Protein AF-A0A7C5DH24-F1 (afdb_monomer)

Mean predicted aligned error: 8.17 Å

Secondary structure (DSSP, 8-state):
--------HHHHHHHHHHHHHHHHHHT-S---EEEEEES---TTSHHHHHHHHTTPEEESS--S--SEEEEE---SB----HHHHTS-TTS-EESTT--B--HHHHHHHHHHHHSS-SB--TTT--EEEEEEESSTT----EEEEES-SS--TTEEEEE----EETTTEEEEEE---BTTB----EEEEEETT-

Foldseek 3Di:
DDDDPDPDPVNVVVVVVVVVQCCQLVVQPDAFEEEEPDDDDDPVDPVVVVNSSNNHHYDPADDPGHQEYEHDDQWQADDDDVRVVPDDPVHYYHCPVVGGNFPVVVQVVVCVVVVDGQFDQQLPDAAKWWKDFRIGPPPPIDIDGGDDPDDDPRITTGHDDDQDDPLFKGWDWDFDDDDPDRPDIDIDIDTPVD

Solvent-accessible surface area (backbone atoms only — not comparable to full-atom values): 11712 Å² total; per-residue (Å²): 143,79,89,79,81,73,74,51,76,64,55,61,50,51,52,51,53,48,52,53,47,50,49,44,36,76,66,45,89,75,53,42,35,35,33,33,34,90,42,73,79,48,86,85,37,67,67,38,49,53,34,55,64,52,38,33,45,79,36,82,62,92,62,98,75,58,60,34,38,38,50,40,71,81,62,30,61,61,72,94,56,75,72,64,72,72,48,63,84,87,41,53,68,41,59,73,84,63,49,64,70,28,56,68,61,53,35,53,55,42,22,73,74,71,75,50,63,57,61,54,59,48,62,72,40,81,47,67,32,35,37,30,56,41,56,55,94,67,88,62,66,41,82,45,74,31,55,36,99,70,83,59,87,65,43,44,37,25,66,69,79,87,43,63,50,93,86,50,34,34,57,44,84,43,71,57,74,56,93,96,40,69,89,55,72,49,79,46,77,42,64,66,94,113

Structure (mmCIF, N/CA/C/O backbone):
data_AF-A0A7C5DH24-F1
#
_entry.id   AF-A0A7C5DH24-F1
#
loop_
_atom_site.group_PDB
_atom_site.id
_atom_site.type_symbol
_atom_site.label_atom_id
_atom_site.label_alt_id
_atom_site.label_comp_id
_atom_site.label_asym_id
_atom_site.label_entity_id
_atom_site.label_seq_id
_atom_site.pdbx_PDB_ins_code
_atom_site.Cartn_x
_atom_site.Cartn_y
_atom_site.Cartn_z
_atom_site.occupancy
_atom_site.B_iso_or_equiv
_atom_site.auth_seq_id
_atom_site.auth_comp_id
_atom_site.auth_asym_id
_atom_site.auth_atom_id
_atom_site.pdbx_PDB_model_num
ATOM 1 N N . MET A 1 1 ? 8.836 -57.873 -9.007 1.00 39.41 1 MET A N 1
ATOM 2 C CA . MET A 1 1 ? 9.749 -56.763 -9.344 1.00 39.41 1 MET A CA 1
ATOM 3 C C . MET A 1 1 ? 9.256 -56.151 -10.648 1.00 39.41 1 MET A C 1
ATOM 5 O O . MET A 1 1 ? 9.440 -56.751 -11.692 1.00 39.41 1 MET A O 1
ATOM 9 N N . ASN A 1 2 ? 8.504 -55.054 -10.570 1.00 29.33 2 ASN A N 1
ATOM 10 C CA . ASN A 1 2 ? 8.152 -54.206 -11.711 1.00 29.33 2 ASN A CA 1
ATOM 11 C C . ASN A 1 2 ? 7.770 -52.834 -11.137 1.00 29.33 2 ASN A C 1
ATOM 13 O O . ASN A 1 2 ? 6.708 -52.673 -10.541 1.00 29.33 2 ASN A O 1
ATOM 17 N N . LEU A 1 3 ? 8.703 -51.885 -11.219 1.00 39.59 3 LEU A N 1
ATOM 18 C CA . LEU A 1 3 ? 8.545 -50.498 -10.779 1.00 39.59 3 LEU A CA 1
ATOM 19 C C . LEU A 1 3 ? 7.875 -49.704 -11.905 1.00 39.59 3 LEU A C 1
ATOM 21 O O . LEU A 1 3 ? 8.545 -49.097 -12.736 1.00 39.59 3 LEU A O 1
ATOM 25 N N . GLY A 1 4 ? 6.544 -49.725 -11.941 1.00 36.34 4 GLY A N 1
ATOM 26 C CA . GLY A 1 4 ? 5.763 -48.812 -12.770 1.00 36.34 4 GLY A CA 1
ATOM 27 C C . GLY A 1 4 ? 5.662 -47.453 -12.086 1.00 36.34 4 GLY A C 1
ATOM 28 O O . GLY A 1 4 ? 4.757 -47.230 -11.287 1.00 36.34 4 GLY A O 1
ATOM 29 N N . TRP A 1 5 ? 6.594 -46.544 -12.377 1.00 39.47 5 TRP A N 1
ATOM 30 C CA . TRP A 1 5 ? 6.472 -45.138 -11.992 1.00 39.47 5 TRP A CA 1
ATOM 31 C C . TRP A 1 5 ? 5.345 -44.498 -12.804 1.00 39.47 5 TRP A C 1
ATOM 33 O O . TRP A 1 5 ? 5.539 -44.045 -13.931 1.00 39.47 5 TRP A O 1
ATOM 43 N N . GLY A 1 6 ? 4.146 -44.479 -12.226 1.00 41.72 6 GLY A N 1
ATOM 44 C CA . GLY A 1 6 ? 3.048 -43.663 -12.714 1.00 41.72 6 GLY A CA 1
ATOM 45 C C . GLY A 1 6 ? 3.421 -42.190 -12.583 1.00 41.72 6 GLY A C 1
ATOM 46 O O . GLY A 1 6 ? 3.360 -41.621 -11.494 1.00 41.72 6 GLY A O 1
ATOM 47 N N . LEU A 1 7 ? 3.788 -41.557 -13.699 1.00 44.19 7 LEU A N 1
ATOM 48 C CA . LEU A 1 7 ? 3.629 -40.115 -13.836 1.00 44.19 7 LEU A CA 1
ATOM 49 C C . LEU A 1 7 ? 2.137 -39.845 -13.658 1.00 44.19 7 LEU A C 1
ATOM 51 O O . LEU A 1 7 ? 1.329 -40.126 -14.542 1.00 44.19 7 LEU A O 1
ATOM 55 N N . THR A 1 8 ? 1.766 -39.366 -12.474 1.00 48.94 8 THR A N 1
ATOM 56 C CA . THR A 1 8 ? 0.412 -38.876 -12.236 1.00 48.94 8 THR A CA 1
ATOM 57 C C . THR A 1 8 ? 0.122 -37.808 -13.290 1.00 48.94 8 THR A C 1
ATOM 59 O O . THR A 1 8 ? 1.017 -37.072 -13.708 1.00 48.94 8 THR A O 1
ATOM 62 N N . THR A 1 9 ? -1.120 -37.726 -13.755 1.00 55.34 9 THR A N 1
ATOM 63 C CA . THR A 1 9 ? -1.616 -36.743 -14.740 1.00 55.34 9 THR A CA 1
ATOM 64 C C . THR A 1 9 ? -1.104 -35.308 -14.510 1.00 55.34 9 THR A C 1
ATOM 66 O O . THR A 1 9 ? -0.916 -34.548 -15.458 1.00 55.34 9 THR A O 1
ATOM 69 N N . ASN A 1 10 ? -0.755 -34.982 -13.264 1.00 67.44 10 ASN A N 1
ATOM 70 C CA . ASN A 1 10 ? -0.122 -33.748 -12.813 1.00 67.44 10 ASN A CA 1
ATOM 71 C C . ASN A 1 10 ? 1.266 -33.456 -13.432 1.00 67.44 10 ASN A C 1
ATOM 73 O O . ASN A 1 10 ? 1.571 -32.312 -13.763 1.00 67.44 10 ASN A O 1
ATOM 77 N N . SER A 1 11 ? 2.126 -34.461 -13.625 1.00 71.31 11 SER A N 1
ATOM 78 C CA . SER A 1 11 ? 3.508 -34.264 -14.096 1.00 71.31 11 SER A CA 1
ATOM 79 C C . SER A 1 11 ? 3.569 -33.823 -15.561 1.00 71.31 11 SER A C 1
ATOM 81 O O . SER A 1 11 ? 4.305 -32.901 -15.914 1.00 71.31 11 SER A O 1
ATOM 83 N N . LEU A 1 12 ? 2.756 -34.448 -16.417 1.00 76.56 12 LEU A N 1
ATOM 84 C CA . LEU A 1 12 ? 2.648 -34.101 -17.836 1.00 76.56 12 LEU A CA 1
ATOM 85 C C . LEU A 1 12 ? 2.027 -32.714 -18.029 1.00 76.56 12 LEU A C 1
ATOM 87 O O . LEU A 1 12 ? 2.447 -31.960 -18.909 1.00 76.56 12 LEU A O 1
ATOM 91 N N . GLU A 1 13 ? 1.070 -32.343 -17.179 1.00 79.75 13 GLU A N 1
ATOM 92 C CA . GLU A 1 13 ? 0.460 -31.018 -17.212 1.00 79.75 13 GLU A CA 1
ATOM 93 C C . GLU A 1 13 ? 1.445 -29.918 -16.787 1.00 79.75 13 GLU A C 1
ATOM 95 O O . GLU A 1 13 ? 1.509 -28.866 -17.429 1.00 79.75 13 GLU A O 1
ATOM 100 N N . ILE A 1 14 ? 2.272 -30.175 -15.768 1.00 79.50 14 ILE A N 1
ATOM 101 C CA . ILE A 1 14 ? 3.364 -29.280 -15.360 1.00 79.50 14 ILE A CA 1
ATOM 102 C C . ILE A 1 14 ? 4.369 -29.108 -16.503 1.00 79.50 14 ILE A C 1
ATOM 104 O O . ILE A 1 14 ? 4.688 -27.975 -16.862 1.00 79.50 14 ILE A O 1
ATOM 108 N N . ILE A 1 15 ? 4.823 -30.202 -17.125 1.00 83.69 15 ILE A N 1
ATOM 109 C CA . ILE A 1 15 ? 5.762 -30.150 -18.258 1.00 83.69 15 ILE A CA 1
ATOM 110 C C . ILE A 1 15 ? 5.161 -29.353 -19.420 1.00 83.69 15 ILE A C 1
ATOM 112 O O . ILE A 1 15 ? 5.819 -28.479 -19.982 1.00 83.69 15 ILE A O 1
ATOM 116 N N . ARG A 1 16 ? 3.887 -29.581 -19.754 1.00 82.19 16 ARG A N 1
ATOM 117 C CA . ARG A 1 16 ? 3.192 -28.836 -20.811 1.00 82.19 16 ARG A CA 1
ATOM 118 C C . ARG A 1 16 ? 3.089 -27.342 -20.486 1.00 82.19 16 ARG A C 1
ATOM 120 O O . ARG A 1 16 ? 3.357 -26.521 -21.363 1.00 82.19 16 ARG A O 1
ATOM 127 N N . LYS A 1 17 ? 2.754 -26.974 -19.243 1.00 80.56 17 LYS A N 1
ATOM 128 C CA . LYS A 1 17 ? 2.732 -25.572 -18.780 1.00 80.56 17 LYS A CA 1
ATOM 129 C C . LYS A 1 17 ? 4.121 -24.933 -18.864 1.00 80.56 17 LYS A C 1
ATOM 131 O O . LYS A 1 17 ? 4.232 -23.806 -19.343 1.00 80.56 17 LYS A O 1
ATOM 136 N N . LEU A 1 18 ? 5.172 -25.662 -18.486 1.00 81.00 18 LEU A N 1
ATOM 137 C CA . LEU A 1 18 ? 6.561 -25.213 -18.605 1.00 81.00 18 LEU A CA 1
ATOM 138 C C . LEU A 1 18 ? 6.972 -25.006 -20.067 1.00 81.00 18 LEU A C 1
ATOM 140 O O . LEU A 1 18 ? 7.556 -23.976 -20.380 1.00 81.00 18 LEU A O 1
ATOM 144 N N . ILE A 1 19 ? 6.616 -25.913 -20.980 1.00 84.19 19 ILE A N 1
ATOM 145 C CA . ILE A 1 19 ? 6.907 -25.766 -22.416 1.00 84.19 19 ILE A CA 1
ATOM 146 C C . ILE A 1 19 ? 6.194 -24.541 -23.001 1.00 84.19 19 ILE A C 1
ATOM 148 O O . ILE A 1 19 ? 6.800 -23.789 -23.763 1.00 84.19 19 ILE A O 1
ATOM 152 N N . VAL A 1 20 ? 4.923 -24.312 -22.654 1.00 78.19 20 VAL A N 1
ATOM 153 C CA . VAL A 1 20 ? 4.173 -23.126 -23.110 1.00 78.19 20 VAL A CA 1
ATOM 154 C C . VAL A 1 20 ? 4.802 -21.844 -22.567 1.00 78.19 20 VAL A C 1
ATOM 156 O O . VAL A 1 20 ? 4.978 -20.887 -23.321 1.00 78.19 20 VAL A O 1
ATOM 159 N N . LEU A 1 21 ? 5.187 -21.833 -21.289 1.00 75.94 21 LEU A N 1
ATOM 160 C CA . LEU A 1 21 ? 5.870 -20.705 -20.662 1.00 75.94 21 LEU A CA 1
ATOM 161 C C . LEU A 1 21 ? 7.225 -20.429 -21.326 1.00 75.94 21 LEU A C 1
ATOM 163 O O . LEU A 1 21 ? 7.497 -19.293 -21.699 1.00 75.94 21 LEU A O 1
ATOM 167 N N . LEU A 1 22 ? 8.040 -21.464 -21.546 1.00 78.81 22 LEU A N 1
ATOM 168 C CA . LEU A 1 22 ? 9.333 -21.356 -22.221 1.00 78.81 22 LEU A CA 1
ATOM 169 C C . LEU A 1 22 ? 9.174 -20.855 -23.654 1.00 78.81 22 LEU A C 1
ATOM 171 O O . LEU A 1 22 ? 9.880 -19.935 -24.046 1.00 78.81 22 LEU A O 1
ATOM 175 N N . LYS A 1 23 ? 8.213 -21.382 -24.423 1.00 76.31 23 LYS A N 1
ATOM 176 C CA . LYS A 1 23 ? 7.903 -20.865 -25.764 1.00 76.31 23 LYS A CA 1
ATOM 177 C C . LYS A 1 23 ? 7.490 -19.400 -25.712 1.00 76.31 23 LYS A C 1
ATOM 179 O O . LYS A 1 23 ? 7.952 -18.627 -26.537 1.00 76.31 23 LYS A O 1
ATOM 184 N N . ARG A 1 24 ? 6.660 -18.997 -24.747 1.00 72.88 24 ARG A N 1
ATOM 185 C CA . ARG A 1 24 ? 6.241 -17.599 -24.596 1.00 72.88 24 ARG A CA 1
ATOM 186 C C . ARG A 1 24 ? 7.419 -16.687 -24.264 1.00 72.88 24 ARG A C 1
ATOM 188 O O . ARG A 1 24 ? 7.507 -15.619 -24.848 1.00 72.88 24 ARG A O 1
ATOM 195 N N . ILE A 1 25 ? 8.329 -17.117 -23.390 1.00 72.94 25 ILE A N 1
ATOM 196 C CA . ILE A 1 25 ? 9.538 -16.362 -23.035 1.00 72.94 25 ILE A CA 1
ATOM 197 C C . ILE A 1 25 ? 10.499 -16.283 -24.232 1.00 72.94 25 ILE A C 1
ATOM 199 O O . ILE A 1 25 ? 10.937 -15.194 -24.588 1.00 72.94 25 ILE A O 1
ATOM 203 N N . LEU A 1 26 ? 10.790 -17.414 -24.882 1.00 72.00 26 LEU A N 1
ATOM 204 C CA . LEU A 1 26 ? 11.767 -17.516 -25.974 1.00 72.00 26 LEU A CA 1
ATOM 205 C C . LEU A 1 26 ? 11.276 -16.902 -27.292 1.00 72.00 26 LEU A C 1
ATOM 207 O O . LEU A 1 26 ? 12.083 -16.409 -28.072 1.00 72.00 26 LEU A O 1
ATOM 211 N N . LEU A 1 27 ? 9.966 -16.932 -27.557 1.00 70.44 27 LEU A N 1
ATOM 212 C CA . LEU A 1 27 ? 9.356 -16.388 -28.777 1.00 70.44 27 LEU A CA 1
ATOM 213 C C . LEU A 1 27 ? 8.771 -14.982 -28.574 1.00 70.44 27 LEU A C 1
ATOM 215 O O . LEU A 1 27 ? 8.197 -14.428 -29.515 1.00 70.44 27 LEU A O 1
ATOM 219 N N . SER A 1 28 ? 8.881 -14.396 -27.374 1.00 65.75 28 SER A N 1
ATOM 220 C CA . SER A 1 28 ? 8.407 -13.032 -27.121 1.00 65.75 28 SER A CA 1
ATOM 221 C C . SER A 1 28 ? 9.212 -12.036 -27.954 1.00 65.75 28 SER A C 1
ATOM 223 O O . SER A 1 28 ? 10.356 -11.714 -27.643 1.00 65.75 28 SER A O 1
ATOM 225 N N . LYS A 1 29 ? 8.595 -11.515 -29.019 1.00 66.56 29 LYS A N 1
ATOM 226 C CA . LYS A 1 29 ? 9.177 -10.456 -29.862 1.00 66.56 29 LYS A CA 1
ATOM 227 C C . LYS A 1 29 ? 9.029 -9.051 -29.261 1.00 66.56 29 LYS A C 1
ATOM 229 O O . LYS A 1 29 ? 9.621 -8.113 -29.774 1.00 66.56 29 LYS A O 1
ATOM 234 N N . ASN A 1 30 ? 8.262 -8.918 -28.175 1.00 71.19 30 ASN A N 1
ATOM 235 C CA . ASN A 1 30 ? 7.952 -7.658 -27.491 1.00 71.19 30 ASN A CA 1
ATOM 236 C C . ASN A 1 30 ? 8.429 -7.687 -26.030 1.00 71.19 30 ASN A C 1
ATOM 238 O O . ASN A 1 30 ? 7.684 -7.336 -25.109 1.00 71.19 30 ASN A O 1
ATOM 242 N N . PHE A 1 31 ? 9.665 -8.129 -25.787 1.00 82.62 31 PHE A N 1
ATOM 243 C CA . PHE A 1 31 ? 10.252 -7.968 -24.461 1.00 82.62 31 PHE A CA 1
ATOM 244 C C . PHE A 1 31 ? 10.541 -6.485 -24.195 1.00 82.62 31 PHE A C 1
ATOM 246 O O . PHE A 1 31 ? 10.831 -5.708 -25.103 1.00 82.62 31 PHE A O 1
ATOM 253 N N . LYS A 1 32 ? 10.418 -6.091 -22.931 1.00 91.19 32 LYS A N 1
ATOM 254 C CA . LYS A 1 32 ? 10.575 -4.714 -22.465 1.00 91.19 32 LYS A CA 1
ATOM 255 C C . LYS A 1 32 ? 11.652 -4.682 -21.399 1.00 91.19 32 LYS A C 1
ATOM 257 O O . LYS A 1 32 ? 11.746 -5.625 -20.611 1.00 91.19 32 LYS A O 1
ATOM 262 N N . THR A 1 33 ? 12.455 -3.624 -21.376 1.00 94.12 33 THR A N 1
ATOM 263 C CA . THR A 1 33 ? 13.405 -3.362 -20.292 1.00 94.12 33 THR A CA 1
ATOM 264 C C . THR A 1 33 ? 12.754 -2.426 -19.284 1.00 94.12 33 THR A C 1
ATOM 266 O O . THR A 1 33 ? 12.493 -1.263 -19.588 1.00 94.12 33 THR A O 1
ATOM 269 N N . ILE A 1 34 ? 12.474 -2.951 -18.093 1.00 95.62 34 ILE A N 1
ATOM 270 C CA . ILE A 1 34 ? 11.744 -2.271 -17.024 1.00 95.62 34 ILE A CA 1
ATOM 271 C C . ILE A 1 34 ? 12.714 -1.960 -15.890 1.00 95.62 34 ILE A C 1
ATOM 273 O O . ILE A 1 34 ? 13.298 -2.867 -15.291 1.00 95.62 34 ILE A O 1
ATOM 277 N N . PHE A 1 35 ? 12.889 -0.677 -15.599 1.00 95.38 35 PHE A N 1
ATOM 278 C CA . PHE A 1 35 ? 13.719 -0.204 -14.500 1.00 95.38 35 PHE A CA 1
ATOM 279 C C . PHE A 1 35 ? 12.887 -0.068 -13.226 1.00 95.38 35 PHE A C 1
ATOM 281 O O . PHE A 1 35 ? 11.857 0.600 -13.234 1.00 95.38 35 PHE A O 1
ATOM 288 N N . PHE A 1 36 ? 13.339 -0.705 -12.146 1.00 95.06 36 PHE A N 1
ATOM 289 C CA . PHE A 1 36 ? 12.744 -0.591 -10.813 1.00 95.06 36 PHE A CA 1
ATOM 290 C C . PHE A 1 36 ? 13.681 0.185 -9.890 1.00 95.06 36 PHE A C 1
ATOM 292 O O . PHE A 1 36 ? 14.889 -0.076 -9.874 1.00 95.06 36 PHE A O 1
ATOM 299 N N . TYR A 1 37 ? 13.117 1.130 -9.141 1.00 92.56 37 TYR A N 1
ATOM 300 C CA . TYR A 1 37 ? 13.842 1.984 -8.201 1.00 92.56 37 TYR A CA 1
ATOM 301 C C . TYR A 1 37 ? 12.898 2.539 -7.123 1.00 92.56 37 TYR A C 1
ATOM 303 O O . TYR A 1 37 ? 11.748 2.793 -7.469 1.00 92.56 37 TYR A O 1
ATOM 311 N N . PRO A 1 38 ? 13.343 2.824 -5.881 1.00 91.31 38 PRO A N 1
ATOM 312 C CA . PRO A 1 38 ? 14.662 2.522 -5.309 1.00 91.31 38 PRO A CA 1
ATOM 313 C C . PRO A 1 38 ? 14.858 1.041 -5.006 1.00 91.31 38 PRO A C 1
ATOM 315 O O . PRO A 1 38 ? 15.981 0.537 -5.062 1.00 91.31 38 PRO A O 1
ATOM 318 N N . GLU A 1 39 ? 13.770 0.338 -4.715 1.00 92.38 39 GLU A N 1
ATOM 319 C CA . GLU A 1 39 ? 13.805 -1.079 -4.422 1.00 92.38 39 GLU A CA 1
ATOM 320 C C . GLU A 1 39 ? 13.546 -1.909 -5.681 1.00 92.38 39 GLU A C 1
ATOM 322 O O . GLU A 1 39 ? 13.352 -1.402 -6.789 1.00 92.38 39 GLU A O 1
ATOM 327 N N . PHE A 1 40 ? 13.613 -3.226 -5.523 1.00 94.25 40 PHE A N 1
ATOM 328 C CA . PHE A 1 40 ? 13.455 -4.160 -6.624 1.00 94.25 40 PHE A CA 1
ATOM 329 C C . PHE A 1 40 ? 12.553 -5.306 -6.191 1.00 94.25 40 PHE A C 1
ATOM 331 O O . PHE A 1 40 ? 12.802 -5.885 -5.129 1.00 94.25 40 PHE A O 1
ATOM 338 N N . PRO A 1 41 ? 11.564 -5.683 -7.012 1.00 95.25 41 PRO A N 1
ATOM 339 C CA . PRO A 1 41 ? 10.608 -6.705 -6.635 1.00 95.25 41 PRO A CA 1
ATOM 340 C C . PRO A 1 41 ? 11.295 -8.063 -6.462 1.00 95.25 41 PRO A C 1
ATOM 342 O O . PRO A 1 41 ? 12.184 -8.453 -7.227 1.00 95.25 41 PRO A O 1
ATOM 345 N N . CYS A 1 42 ? 10.865 -8.806 -5.452 1.00 93.69 42 CYS A N 1
ATOM 346 C CA . CYS A 1 42 ? 11.278 -10.174 -5.197 1.00 93.69 42 CYS A CA 1
ATOM 347 C C . CYS A 1 42 ? 10.362 -11.176 -5.917 1.00 93.69 42 CYS A C 1
ATOM 349 O O . CYS A 1 42 ? 9.274 -10.849 -6.385 1.00 93.69 42 CYS A O 1
ATOM 351 N N . TYR A 1 43 ? 10.765 -12.449 -5.960 1.00 93.00 43 TYR A N 1
ATOM 352 C CA . TYR A 1 43 ? 10.011 -13.504 -6.652 1.00 93.00 43 TYR A CA 1
ATOM 353 C C . TYR A 1 43 ? 8.591 -13.738 -6.103 1.00 93.00 43 TYR A C 1
ATOM 355 O O . TYR A 1 43 ? 7.758 -14.359 -6.768 1.00 93.00 43 TYR A O 1
ATOM 363 N N . ARG A 1 44 ? 8.304 -13.276 -4.877 1.00 92.69 44 ARG A N 1
ATOM 364 C CA . ARG A 1 44 ? 6.969 -13.379 -4.275 1.00 92.69 44 ARG A CA 1
ATOM 365 C C . ARG A 1 44 ? 6.014 -12.329 -4.833 1.00 92.69 44 ARG A C 1
ATOM 367 O O . ARG A 1 44 ? 4.814 -12.617 -4.916 1.00 92.69 44 ARG A O 1
ATOM 374 N N . ASP A 1 45 ? 6.543 -11.194 -5.281 1.00 92.88 45 ASP A N 1
ATOM 375 C CA . ASP A 1 45 ? 5.758 -10.063 -5.751 1.00 92.88 45 ASP A CA 1
ATOM 376 C C . ASP A 1 45 ? 5.059 -10.380 -7.067 1.00 92.88 45 ASP A C 1
ATOM 378 O O . ASP A 1 45 ? 5.603 -11.008 -7.982 1.00 92.88 45 ASP A O 1
ATOM 382 N N . VAL A 1 46 ? 3.813 -9.924 -7.175 1.00 90.88 46 VAL A N 1
ATOM 383 C CA . VAL A 1 46 ? 2.990 -10.146 -8.368 1.00 90.88 46 VAL A CA 1
ATOM 384 C C . VAL A 1 46 ? 3.651 -9.521 -9.598 1.00 90.88 46 VAL A C 1
ATOM 386 O O . VAL A 1 46 ? 3.676 -10.147 -10.656 1.00 90.88 46 VAL A O 1
ATOM 389 N N . ILE A 1 47 ? 4.262 -8.340 -9.45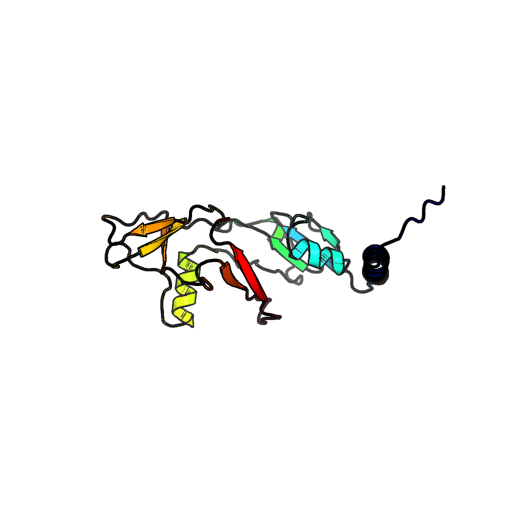5 1.00 92.00 47 ILE A N 1
ATOM 390 C CA . ILE A 1 47 ? 4.935 -7.660 -10.565 1.00 92.00 47 ILE A CA 1
ATOM 391 C C . ILE A 1 47 ? 6.135 -8.453 -11.100 1.00 92.00 47 ILE A C 1
ATOM 393 O O . ILE A 1 47 ? 6.329 -8.507 -12.314 1.00 92.00 47 ILE A O 1
ATOM 397 N N . TYR A 1 48 ? 6.888 -9.138 -10.228 1.00 94.94 48 TYR A N 1
ATOM 398 C CA . TYR A 1 48 ? 7.992 -10.003 -10.644 1.00 94.94 48 TYR A CA 1
ATOM 399 C C . TYR A 1 48 ? 7.468 -11.139 -11.521 1.00 94.94 48 TYR A C 1
ATOM 401 O O . TYR A 1 48 ? 7.983 -11.381 -12.612 1.00 94.94 48 TYR A O 1
ATOM 409 N N . LYS A 1 49 ? 6.397 -11.807 -11.072 1.00 92.44 49 LYS A N 1
ATOM 410 C CA . LYS A 1 49 ? 5.759 -12.912 -11.804 1.00 92.44 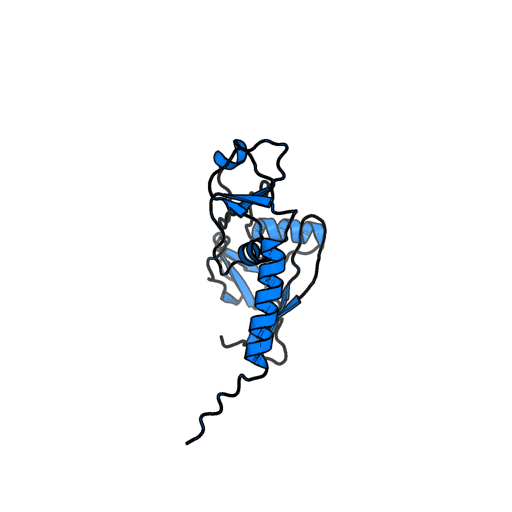49 LYS A CA 1
ATOM 411 C C . LYS A 1 49 ? 5.212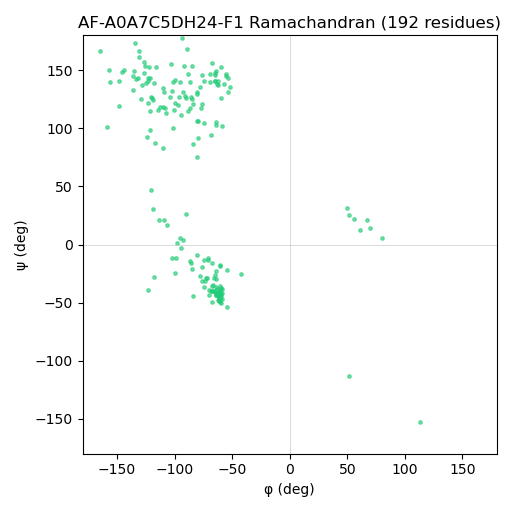 -12.445 -13.154 1.00 92.44 49 LYS A C 1
ATOM 413 O O . LYS A 1 49 ? 5.402 -13.137 -14.150 1.00 92.44 49 LYS A O 1
ATOM 418 N N . ILE A 1 50 ? 4.593 -11.262 -13.204 1.00 90.00 50 ILE A N 1
ATOM 419 C CA . ILE A 1 50 ? 4.117 -10.645 -14.451 1.00 90.00 50 ILE A CA 1
ATOM 420 C C . ILE A 1 50 ? 5.283 -10.420 -15.417 1.00 90.00 50 ILE A C 1
ATOM 422 O O . ILE A 1 50 ? 5.198 -10.833 -16.573 1.00 90.00 50 ILE A O 1
ATOM 426 N N . CYS A 1 51 ? 6.373 -9.800 -14.960 1.00 91.69 51 CYS A N 1
ATOM 427 C CA . CYS A 1 51 ? 7.534 -9.539 -15.807 1.00 91.69 51 CYS A CA 1
ATOM 428 C C . CYS A 1 51 ? 8.154 -10.843 -16.318 1.00 91.69 51 CYS A C 1
ATOM 430 O O . CYS A 1 51 ? 8.393 -10.982 -17.516 1.00 91.69 51 CYS A O 1
ATOM 432 N N . PHE A 1 52 ? 8.336 -11.820 -15.427 1.00 89.56 52 PHE A N 1
ATOM 433 C CA . PHE A 1 52 ? 8.913 -13.121 -15.748 1.00 89.56 52 PHE A CA 1
ATOM 434 C C . PHE A 1 52 ? 8.092 -13.883 -16.798 1.00 89.56 52 PHE A C 1
ATOM 436 O O . PHE A 1 52 ? 8.635 -14.308 -17.815 1.00 89.56 52 PHE A O 1
ATOM 443 N N . ILE A 1 53 ? 6.772 -13.999 -16.610 1.00 86.94 53 ILE A N 1
ATOM 444 C CA . ILE A 1 53 ? 5.886 -14.741 -17.526 1.00 86.94 53 ILE A CA 1
ATOM 445 C C . ILE A 1 53 ? 5.806 -14.088 -18.915 1.00 86.94 53 ILE A C 1
ATOM 447 O O . ILE A 1 53 ? 5.601 -14.779 -19.914 1.00 86.94 53 ILE A O 1
ATOM 451 N N . ASN A 1 54 ? 5.981 -12.766 -18.997 1.00 85.62 54 ASN A N 1
ATOM 452 C CA . ASN A 1 54 ? 5.976 -12.026 -20.262 1.00 85.62 54 ASN A CA 1
ATOM 453 C C . ASN A 1 54 ? 7.380 -11.847 -20.876 1.00 85.62 54 ASN A C 1
ATOM 455 O O . ASN A 1 54 ? 7.516 -11.197 -21.914 1.00 85.62 54 ASN A O 1
ATOM 459 N N . GLY A 1 55 ? 8.420 -12.425 -20.264 1.00 87.25 55 GLY A N 1
ATOM 460 C CA . GLY A 1 55 ? 9.801 -12.331 -20.745 1.00 87.25 55 GLY A CA 1
ATOM 461 C C . GLY A 1 55 ? 10.397 -10.923 -20.660 1.00 87.25 55 GLY A C 1
ATOM 462 O O . GLY A 1 55 ? 11.336 -10.609 -21.385 1.00 87.25 55 GLY A O 1
ATOM 463 N N . HIS A 1 56 ? 9.853 -10.043 -19.817 1.00 91.50 56 HIS A N 1
ATOM 464 C CA . HIS A 1 56 ? 10.388 -8.698 -19.625 1.00 91.50 56 HIS A CA 1
ATOM 465 C C . HIS A 1 56 ? 11.678 -8.728 -18.802 1.00 91.50 56 HIS A C 1
ATOM 467 O O . HIS A 1 56 ? 11.800 -9.450 -17.810 1.00 91.50 56 HIS A O 1
ATOM 473 N N . LYS A 1 57 ? 12.638 -7.892 -19.195 1.00 91.69 57 LYS A N 1
ATOM 474 C CA . LYS A 1 57 ? 13.909 -7.726 -18.499 1.00 91.69 57 LYS A CA 1
ATOM 475 C C . LYS A 1 57 ? 13.743 -6.687 -17.397 1.00 91.69 57 LYS A C 1
ATOM 477 O O . LYS A 1 57 ? 13.499 -5.521 -17.682 1.00 91.69 57 LYS A O 1
ATOM 482 N N . MET A 1 58 ? 13.922 -7.096 -16.148 1.00 94.62 58 MET A N 1
ATOM 483 C CA . MET A 1 58 ? 13.920 -6.185 -15.001 1.00 94.62 58 MET A CA 1
ATOM 484 C C . MET A 1 58 ? 15.351 -5.726 -14.701 1.00 94.62 58 MET A C 1
ATOM 486 O O . MET A 1 58 ? 16.256 -6.558 -14.614 1.00 94.62 58 MET A O 1
ATOM 490 N N . VAL A 1 59 ? 15.575 -4.421 -14.539 1.00 93.94 59 VAL A N 1
ATOM 491 C CA . VAL A 1 59 ? 16.902 -3.843 -14.259 1.00 93.94 59 VAL A CA 1
ATOM 492 C C . VAL A 1 59 ? 16.887 -2.946 -13.022 1.00 93.94 59 VAL A C 1
ATOM 494 O O . VAL A 1 59 ? 15.884 -2.311 -12.715 1.00 93.94 59 VAL A O 1
ATOM 497 N N . ARG A 1 60 ? 18.017 -2.918 -12.303 1.00 91.12 60 ARG A N 1
ATOM 498 C CA . ARG A 1 60 ? 18.246 -2.111 -11.082 1.00 91.12 60 ARG A CA 1
ATOM 499 C C . ARG A 1 60 ? 19.004 -0.813 -11.333 1.00 91.12 60 ARG A C 1
ATOM 501 O O . ARG A 1 60 ? 19.157 -0.005 -10.427 1.00 91.12 60 ARG A O 1
ATOM 508 N N . LYS A 1 61 ? 19.575 -0.662 -12.525 1.00 87.62 61 LYS A N 1
ATOM 509 C CA . LYS A 1 61 ? 20.351 0.512 -12.916 1.00 87.62 61 LYS A CA 1
ATOM 510 C C . LYS A 1 61 ? 19.740 1.078 -14.190 1.00 87.62 61 LYS A C 1
ATOM 512 O O . LYS A 1 61 ? 19.393 0.275 -15.065 1.00 87.62 61 LYS A O 1
ATOM 517 N N . PRO A 1 62 ? 19.628 2.409 -14.303 1.00 85.12 62 PRO A N 1
ATOM 518 C CA . PRO A 1 62 ? 19.187 3.012 -15.542 1.00 85.12 62 PRO A CA 1
ATOM 519 C C . PRO A 1 62 ? 20.194 2.689 -16.650 1.00 85.12 62 PRO A C 1
ATOM 521 O O . PRO A 1 62 ? 21.405 2.647 -16.421 1.00 85.12 62 PRO A O 1
ATOM 524 N N . GLY A 1 63 ? 19.684 2.416 -17.846 1.00 77.50 63 GLY A N 1
ATOM 525 C CA . GLY A 1 63 ? 20.485 2.134 -19.034 1.00 77.50 63 GLY A CA 1
ATOM 526 C C . GLY A 1 63 ? 19.969 2.905 -20.244 1.00 77.50 63 GLY A C 1
ATOM 527 O O . GLY A 1 63 ? 18.908 3.523 -20.191 1.00 77.50 63 GLY A O 1
ATOM 528 N N . ASN A 1 64 ? 20.704 2.841 -21.355 1.00 71.44 64 ASN A N 1
ATOM 529 C CA . ASN A 1 64 ? 20.378 3.615 -22.561 1.00 71.44 64 ASN A CA 1
ATOM 530 C C . ASN A 1 64 ? 19.045 3.212 -23.214 1.00 71.44 64 ASN A C 1
ATOM 532 O O . ASN A 1 64 ? 18.418 4.030 -23.884 1.00 71.44 64 ASN A O 1
ATOM 536 N N . THR A 1 65 ? 18.607 1.968 -23.013 1.00 83.81 65 THR A N 1
ATOM 537 C CA . THR A 1 65 ? 17.365 1.416 -23.566 1.00 83.81 65 THR A CA 1
ATOM 538 C C . THR A 1 65 ? 16.461 0.952 -22.424 1.00 83.81 65 THR A C 1
ATOM 540 O O . THR A 1 65 ? 16.652 -0.134 -21.874 1.00 83.81 65 THR A O 1
ATOM 543 N N . MET A 1 66 ? 15.495 1.786 -22.049 1.00 91.62 66 MET A N 1
ATOM 544 C CA . MET A 1 66 ? 14.451 1.461 -21.076 1.00 91.62 66 MET A CA 1
ATOM 545 C C . MET A 1 66 ? 13.096 1.778 -21.688 1.00 91.62 66 MET A C 1
ATOM 547 O O . MET A 1 66 ? 12.926 2.820 -22.318 1.00 91.62 66 MET A O 1
ATOM 551 N N . ASP A 1 67 ? 12.140 0.883 -21.486 1.00 93.94 67 ASP A N 1
ATOM 552 C CA . ASP A 1 67 ? 10.782 1.034 -21.996 1.00 93.94 67 ASP A CA 1
ATOM 553 C C . ASP A 1 67 ? 9.806 1.548 -20.934 1.00 93.94 67 ASP A C 1
ATOM 555 O O . ASP A 1 67 ? 8.752 2.082 -21.270 1.00 93.94 67 ASP A O 1
ATOM 559 N N . LEU A 1 68 ? 10.122 1.327 -19.657 1.00 94.06 68 LEU A N 1
ATOM 560 C CA . LEU A 1 68 ? 9.263 1.665 -18.530 1.00 94.06 68 LEU A CA 1
ATOM 561 C C . LEU A 1 68 ? 10.105 1.847 -17.267 1.00 94.06 68 LEU A C 1
ATOM 563 O O . LEU A 1 68 ? 11.007 1.050 -16.998 1.00 94.06 68 LEU A O 1
ATOM 567 N N . VAL A 1 69 ? 9.758 2.850 -16.469 1.00 94.06 69 VAL A N 1
ATOM 568 C CA . VAL A 1 69 ? 10.253 3.014 -15.100 1.00 94.06 69 VAL A CA 1
ATOM 569 C C . VAL A 1 69 ? 9.110 2.728 -14.133 1.00 94.06 69 VAL A C 1
ATOM 571 O O . VAL A 1 69 ? 8.008 3.253 -14.292 1.00 94.06 69 VAL A O 1
ATOM 574 N N . ILE A 1 70 ? 9.358 1.897 -13.127 1.00 93.62 70 ILE A N 1
ATOM 575 C CA . ILE A 1 70 ? 8.434 1.660 -12.021 1.00 93.62 70 ILE A CA 1
ATOM 576 C C . ILE A 1 70 ? 9.093 2.175 -10.752 1.00 93.62 70 ILE A C 1
ATOM 578 O O . ILE A 1 70 ? 10.118 1.653 -10.311 1.00 93.62 70 ILE A O 1
ATOM 582 N N . HIS A 1 71 ? 8.472 3.193 -10.166 1.00 92.06 71 HIS A N 1
ATOM 583 C CA . HIS A 1 71 ? 8.820 3.643 -8.836 1.00 92.06 71 HIS A CA 1
ATOM 584 C C . HIS A 1 71 ? 8.276 2.623 -7.821 1.00 92.06 71 HIS A C 1
ATOM 586 O O . HIS A 1 71 ? 7.068 2.493 -7.612 1.00 92.06 71 HIS A O 1
ATOM 592 N N . TRP A 1 72 ? 9.188 1.822 -7.282 1.00 92.69 72 TRP A N 1
ATOM 593 C CA . TRP A 1 72 ? 8.952 0.717 -6.364 1.00 92.69 72 TRP A CA 1
ATOM 594 C C . TRP A 1 72 ? 9.492 1.098 -4.988 1.00 92.69 72 TRP A C 1
ATOM 596 O O . TRP A 1 72 ? 10.636 0.797 -4.650 1.00 92.69 72 TRP A O 1
ATOM 606 N N . ASP A 1 73 ? 8.672 1.833 -4.243 1.00 89.75 73 ASP A N 1
ATOM 607 C CA . ASP A 1 73 ? 8.963 2.319 -2.897 1.00 89.75 73 ASP A CA 1
ATOM 608 C C . ASP A 1 73 ? 7.792 1.951 -1.977 1.00 89.75 73 ASP A C 1
ATOM 610 O O . ASP A 1 73 ? 6.636 2.252 -2.279 1.00 89.75 73 ASP A O 1
ATOM 614 N N . GLU A 1 74 ? 8.080 1.264 -0.873 1.00 87.62 74 GLU A N 1
ATOM 615 C CA . GLU A 1 74 ? 7.074 0.837 0.108 1.00 87.62 74 GLU A CA 1
ATOM 616 C C . GLU A 1 74 ? 6.926 1.828 1.277 1.00 87.62 74 GLU A C 1
ATOM 618 O O . GLU A 1 74 ? 6.075 1.643 2.163 1.00 87.62 74 GLU A O 1
ATOM 623 N N . ASN A 1 75 ? 7.740 2.892 1.289 1.00 90.88 75 ASN A N 1
ATOM 624 C CA . ASN A 1 75 ? 7.678 3.932 2.303 1.00 90.88 75 ASN A CA 1
ATOM 625 C C . ASN A 1 75 ? 6.348 4.689 2.245 1.00 90.88 75 ASN A C 1
ATOM 627 O O . ASN A 1 75 ? 5.768 4.930 1.193 1.00 90.88 75 ASN A O 1
ATOM 631 N N . THR A 1 76 ? 5.863 5.102 3.419 1.00 90.88 76 THR A N 1
ATOM 632 C CA . THR A 1 76 ? 4.579 5.823 3.525 1.00 90.88 76 THR A CA 1
ATOM 633 C C . THR A 1 76 ? 4.634 7.198 2.882 1.00 90.88 76 THR A C 1
ATOM 635 O O . THR A 1 76 ? 3.676 7.626 2.248 1.00 90.88 76 THR A O 1
ATOM 638 N N . PHE A 1 77 ? 5.764 7.869 3.076 1.00 92.06 77 PHE A N 1
ATOM 639 C CA . PHE A 1 77 ? 6.046 9.183 2.539 1.00 92.06 77 PHE A CA 1
ATOM 640 C C . PHE A 1 77 ? 7.273 9.053 1.661 1.00 92.06 77 PHE A C 1
ATOM 642 O O . PHE A 1 77 ? 8.312 8.544 2.096 1.00 92.06 77 PHE A O 1
ATOM 649 N N . TRP A 1 78 ? 7.120 9.499 0.428 1.00 81.62 78 TRP A 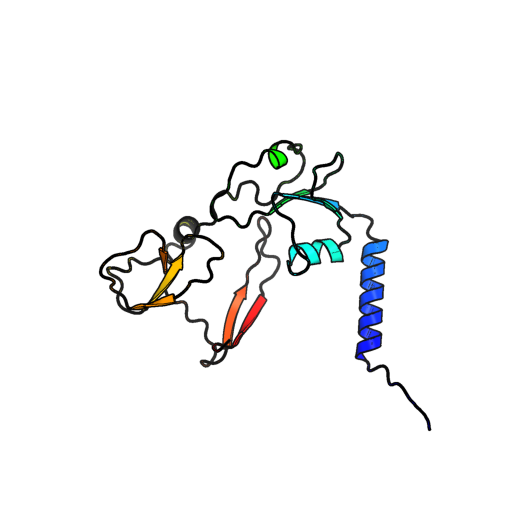N 1
ATOM 650 C CA . TRP A 1 78 ? 8.174 9.501 -0.558 1.00 81.62 78 TRP A CA 1
ATOM 651 C C . TRP A 1 78 ? 9.321 10.421 -0.146 1.00 81.62 78 TRP A C 1
ATOM 653 O O . TRP A 1 78 ? 9.130 11.451 0.504 1.00 81.62 78 TRP A O 1
ATOM 663 N N . LYS A 1 79 ? 10.524 10.046 -0.575 1.00 74.94 79 LYS A N 1
ATOM 664 C CA . LYS A 1 79 ? 11.717 10.886 -0.547 1.00 74.94 79 LYS A CA 1
ATOM 665 C C . LYS A 1 79 ? 12.171 11.094 -1.981 1.00 74.94 79 LYS A C 1
ATOM 667 O O . LYS A 1 79 ? 12.145 10.154 -2.763 1.00 74.94 79 LYS A O 1
ATOM 672 N N . GLU A 1 80 ? 12.594 12.304 -2.314 1.00 74.69 80 GLU A N 1
ATOM 673 C CA . GLU A 1 80 ? 13.090 12.629 -3.651 1.00 74.69 80 GLU A CA 1
ATOM 674 C C . GLU A 1 80 ? 14.209 11.667 -4.089 1.00 74.69 80 GLU A C 1
ATOM 676 O O . GLU A 1 80 ? 15.148 11.387 -3.339 1.00 74.69 80 GLU A O 1
ATOM 681 N N . HIS A 1 81 ? 14.088 11.136 -5.308 1.00 72.75 81 HIS A N 1
ATOM 682 C CA . HIS A 1 81 ? 14.900 10.028 -5.811 1.00 72.75 81 HIS A CA 1
ATOM 683 C C . HIS A 1 81 ? 15.604 10.418 -7.114 1.00 72.75 81 HIS A C 1
ATOM 685 O O . HIS A 1 81 ? 15.093 10.201 -8.214 1.00 72.75 81 HIS A O 1
ATOM 691 N N . GLN A 1 82 ? 16.837 10.915 -6.990 1.00 73.75 82 GLN A N 1
ATOM 692 C CA . GLN A 1 82 ? 17.650 11.457 -8.095 1.00 73.75 82 GLN A CA 1
ATOM 693 C C . GLN A 1 82 ? 17.844 10.510 -9.297 1.00 73.75 82 GLN A C 1
ATOM 695 O O . GLN A 1 82 ? 18.209 10.944 -10.386 1.00 73.75 82 GLN A O 1
ATOM 700 N N . GLN A 1 83 ? 17.683 9.193 -9.126 1.00 78.38 83 GLN A N 1
ATOM 701 C CA . GLN A 1 83 ? 17.861 8.216 -10.212 1.00 78.38 83 GLN A CA 1
ATOM 702 C C . GLN A 1 83 ? 16.674 8.186 -11.183 1.00 78.38 83 GLN A C 1
ATOM 704 O O . GLN A 1 83 ? 16.868 7.937 -12.373 1.00 78.38 83 GLN A O 1
ATOM 709 N N . ILE A 1 84 ? 15.456 8.456 -10.702 1.00 80.06 84 ILE A N 1
ATOM 710 C CA . ILE A 1 84 ? 14.261 8.489 -11.557 1.00 80.06 84 ILE A CA 1
ATOM 711 C C . ILE A 1 84 ? 14.259 9.762 -12.411 1.00 80.06 84 ILE A C 1
ATOM 713 O O . ILE A 1 84 ? 13.923 9.704 -13.591 1.00 80.06 84 ILE A O 1
ATOM 717 N N . GLU A 1 85 ? 14.726 10.881 -11.859 1.00 78.00 85 GLU A N 1
ATOM 718 C CA . GLU A 1 85 ? 14.865 12.162 -12.573 1.00 78.00 85 GLU A CA 1
ATOM 719 C C . GLU A 1 85 ? 15.878 12.105 -13.717 1.00 78.00 85 GLU A C 1
ATOM 721 O O . GLU A 1 85 ? 15.715 12.768 -14.735 1.00 78.00 85 GLU A O 1
ATOM 726 N N . LYS A 1 86 ? 16.905 11.256 -13.597 1.00 82.31 86 LYS A N 1
ATOM 727 C CA . LYS A 1 86 ? 17.888 11.025 -14.669 1.00 82.31 86 LYS A CA 1
ATOM 728 C C . LYS A 1 86 ? 17.314 10.249 -15.856 1.00 82.31 86 LYS A C 1
ATOM 730 O O . LYS A 1 86 ? 17.960 10.162 -16.901 1.00 82.31 86 LYS A O 1
ATOM 735 N N . CYS A 1 87 ? 16.140 9.638 -15.708 1.00 85.19 87 CYS A N 1
ATOM 736 C CA . CYS A 1 87 ? 15.483 8.936 -16.802 1.00 85.19 87 CYS A CA 1
ATOM 737 C C . CYS A 1 87 ? 14.812 9.941 -17.744 1.00 85.19 87 CYS A C 1
ATOM 739 O O . CYS A 1 87 ? 14.110 10.842 -17.293 1.00 85.19 87 CYS A O 1
ATOM 741 N N . LYS A 1 88 ? 14.971 9.737 -19.059 1.00 86.69 88 LYS A N 1
ATOM 742 C CA . LYS A 1 88 ? 14.337 10.573 -20.092 1.00 86.69 88 LYS A CA 1
ATOM 743 C C . LYS A 1 88 ? 12.831 10.696 -19.847 1.00 86.69 88 LYS A C 1
ATOM 745 O O . LYS A 1 88 ? 12.163 9.682 -19.647 1.00 86.69 88 LYS A O 1
ATOM 750 N N . ASP A 1 89 ? 12.291 11.904 -19.968 1.00 86.56 89 ASP A N 1
ATOM 751 C CA . ASP A 1 89 ? 10.858 12.164 -19.757 1.00 86.56 89 ASP A CA 1
ATOM 752 C C . ASP A 1 89 ? 9.943 11.458 -20.755 1.00 86.56 89 ASP A C 1
ATOM 754 O O . ASP A 1 89 ? 8.792 11.170 -20.446 1.00 86.56 89 ASP A O 1
ATOM 758 N N . SER A 1 90 ? 10.467 11.099 -21.928 1.00 90.69 90 SER A N 1
ATOM 759 C CA . SER A 1 90 ? 9.743 10.300 -22.917 1.00 90.69 90 SER A CA 1
ATOM 760 C C . SER A 1 90 ? 9.477 8.857 -22.468 1.00 90.69 90 SER A C 1
ATOM 762 O O . SER A 1 90 ? 8.692 8.160 -23.107 1.00 90.69 90 SER A O 1
ATOM 764 N N . ILE A 1 91 ? 10.162 8.368 -21.427 1.00 92.75 91 ILE A N 1
ATOM 765 C CA . ILE A 1 91 ? 9.965 7.015 -20.901 1.00 92.75 91 ILE A CA 1
ATOM 766 C C . ILE A 1 91 ? 8.787 7.053 -19.920 1.00 92.75 91 ILE A C 1
ATOM 768 O O . ILE A 1 91 ? 8.839 7.815 -18.954 1.00 92.75 91 ILE A O 1
ATOM 772 N N . PRO A 1 92 ? 7.745 6.220 -20.101 1.00 92.56 92 PRO A N 1
ATOM 773 C CA . PRO A 1 92 ? 6.643 6.139 -19.152 1.00 92.56 92 PRO A CA 1
ATOM 774 C C . PRO A 1 92 ? 7.124 5.780 -17.738 1.00 92.56 92 PRO A C 1
ATOM 776 O O . PRO A 1 92 ? 7.957 4.886 -17.565 1.00 92.56 92 PRO A O 1
ATOM 779 N N . LYS A 1 93 ? 6.562 6.450 -16.726 1.00 91.50 93 LYS A N 1
ATOM 780 C CA . LYS A 1 93 ? 6.876 6.243 -15.305 1.00 91.50 93 LYS A CA 1
ATOM 781 C C . LYS A 1 93 ? 5.595 5.838 -14.561 1.00 91.50 93 LYS A C 1
ATOM 783 O O . LYS A 1 93 ? 4.577 6.514 -14.677 1.00 91.50 93 LYS A O 1
ATOM 788 N N . ILE A 1 94 ? 5.618 4.729 -13.822 1.00 91.44 94 ILE A N 1
ATOM 789 C CA . ILE A 1 94 ? 4.512 4.276 -12.956 1.00 91.44 94 ILE A CA 1
ATOM 790 C C . ILE A 1 94 ? 4.839 4.632 -11.504 1.00 91.44 94 ILE A C 1
ATOM 792 O O . ILE A 1 94 ? 5.982 4.473 -11.082 1.00 91.44 94 ILE A O 1
ATOM 796 N N . ASN A 1 95 ? 3.829 5.091 -10.755 1.00 90.12 95 ASN A N 1
ATOM 797 C CA . ASN A 1 95 ? 3.903 5.507 -9.344 1.00 90.12 95 ASN A CA 1
ATOM 798 C C . ASN A 1 95 ? 4.857 6.680 -9.051 1.00 90.12 95 ASN A C 1
ATOM 800 O O . ASN A 1 95 ? 5.147 6.960 -7.890 1.00 90.12 95 ASN A O 1
ATOM 804 N N . ASN A 1 96 ? 5.328 7.390 -10.080 1.00 88.88 96 ASN A N 1
ATOM 805 C CA . ASN A 1 96 ? 6.237 8.528 -9.920 1.00 88.88 96 ASN A CA 1
ATOM 806 C C . ASN A 1 96 ? 5.641 9.635 -9.039 1.00 88.88 96 ASN A C 1
ATOM 808 O O . ASN A 1 96 ? 6.330 10.206 -8.203 1.00 88.88 96 ASN A O 1
ATOM 812 N N . ASP A 1 97 ? 4.339 9.879 -9.189 1.00 87.50 97 ASP A N 1
ATOM 813 C CA . ASP A 1 97 ? 3.634 10.938 -8.462 1.00 87.50 97 ASP A CA 1
ATOM 814 C C . ASP A 1 97 ? 2.953 10.422 -7.185 1.00 87.50 97 ASP A C 1
ATOM 816 O O . ASP A 1 97 ? 2.252 11.162 -6.496 1.00 87.50 97 ASP A O 1
ATOM 820 N N . CYS A 1 98 ? 3.171 9.149 -6.836 1.00 89.19 98 CYS A N 1
ATOM 821 C CA . CYS A 1 98 ? 2.650 8.538 -5.619 1.00 89.19 98 CYS A CA 1
ATOM 822 C C . CYS A 1 98 ? 3.544 8.917 -4.429 1.00 89.19 98 CYS A C 1
ATOM 824 O O . CYS A 1 98 ? 4.385 8.141 -3.981 1.00 89.19 98 CYS A O 1
ATOM 826 N N . LYS A 1 99 ? 3.405 10.165 -3.970 1.00 90.00 99 LYS A N 1
ATOM 827 C CA . LYS A 1 99 ? 4.292 10.763 -2.959 1.00 90.00 99 LYS A CA 1
ATOM 828 C C . LYS A 1 99 ? 3.897 10.447 -1.516 1.00 90.00 99 LYS A C 1
ATOM 830 O O . LYS A 1 99 ? 4.712 10.575 -0.607 1.00 90.00 99 LYS A O 1
ATOM 835 N N . ASP A 1 100 ? 2.646 10.072 -1.298 1.00 93.56 100 ASP A N 1
ATOM 836 C CA . ASP A 1 100 ? 2.088 9.822 0.024 1.00 93.56 100 ASP A CA 1
ATOM 837 C C . ASP A 1 100 ? 1.020 8.727 -0.097 1.00 93.56 100 ASP A C 1
ATOM 839 O O . ASP A 1 100 ? 0.044 8.863 -0.834 1.00 93.56 100 ASP A O 1
ATOM 843 N N . ILE A 1 101 ? 1.248 7.616 0.602 1.00 93.19 101 ILE A N 1
ATOM 844 C CA . ILE A 1 101 ? 0.327 6.473 0.702 1.00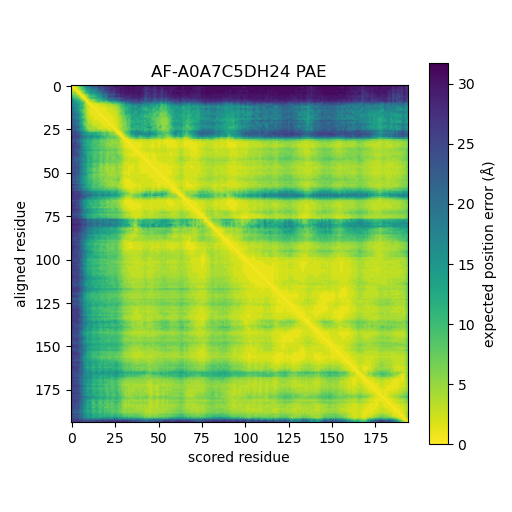 93.19 101 ILE A CA 1
ATOM 845 C C . ILE A 1 101 ? -0.216 6.318 2.129 1.00 93.19 101 ILE A C 1
ATOM 847 O O . ILE A 1 101 ? -0.632 5.234 2.551 1.00 93.19 101 ILE A O 1
ATOM 851 N N . SER A 1 102 ? -0.168 7.389 2.919 1.00 95.19 102 SER A N 1
ATOM 852 C CA . SER A 1 102 ? -0.660 7.412 4.286 1.00 95.19 102 SER A CA 1
ATOM 853 C C . SER A 1 102 ? -2.172 7.208 4.340 1.00 95.19 102 SER A C 1
ATOM 855 O O . SER A 1 102 ? -2.945 7.625 3.475 1.00 95.19 102 SER A O 1
ATOM 857 N N . LYS A 1 103 ? -2.617 6.558 5.416 1.00 94.62 103 LYS A N 1
ATOM 858 C CA . LYS A 1 103 ? -4.040 6.268 5.641 1.00 94.62 103 LYS A CA 1
ATOM 859 C C . LYS A 1 103 ? -4.911 7.538 5.722 1.00 94.62 103 LYS A C 1
ATOM 861 O O . LYS A 1 103 ? -6.029 7.476 5.217 1.00 94.62 103 LYS A O 1
ATOM 866 N N . PRO A 1 104 ? -4.442 8.673 6.291 1.00 95.69 104 PRO A N 1
ATOM 867 C CA . PRO A 1 104 ? -5.148 9.954 6.210 1.00 95.69 104 PRO A CA 1
ATOM 868 C C . PRO A 1 104 ? -5.359 10.471 4.789 1.00 95.69 104 PRO A C 1
ATOM 870 O O . PRO A 1 104 ? -6.478 10.853 4.459 1.00 95.69 104 PRO A O 1
ATOM 873 N N . LEU A 1 105 ? -4.332 10.451 3.933 1.00 95.94 105 LEU A N 1
ATOM 874 C CA . LEU A 1 105 ? -4.483 10.951 2.567 1.00 95.94 105 LEU A CA 1
ATOM 875 C C . LEU A 1 105 ? -5.426 10.067 1.740 1.00 95.94 105 LEU A C 1
ATOM 877 O O . LEU A 1 105 ? -6.267 10.577 1.004 1.00 95.94 105 LEU A O 1
ATOM 881 N N . VAL A 1 106 ? -5.326 8.745 1.903 1.00 94.50 106 VAL A N 1
ATOM 882 C CA . VAL A 1 106 ? -6.243 7.798 1.253 1.00 94.50 106 VAL A CA 1
ATOM 883 C C . VAL A 1 106 ? -7.690 8.038 1.695 1.00 94.50 106 VAL A C 1
ATOM 885 O O . VAL A 1 106 ? -8.580 8.052 0.851 1.00 94.50 106 VAL A O 1
ATOM 888 N N . ASP A 1 107 ? -7.931 8.257 2.991 1.00 96.81 107 ASP A N 1
ATOM 889 C CA . ASP A 1 107 ? -9.273 8.547 3.514 1.00 96.81 107 ASP A CA 1
ATOM 890 C C . ASP A 1 107 ? -9.839 9.871 2.992 1.00 96.81 107 ASP A C 1
ATOM 892 O O . ASP A 1 107 ? -11.005 9.921 2.616 1.00 96.81 107 ASP A O 1
ATOM 896 N N . LYS A 1 108 ? -9.007 10.915 2.883 1.00 97.19 108 LYS A N 1
ATOM 897 C CA . LYS A 1 108 ? -9.407 12.193 2.283 1.00 97.19 108 LYS A CA 1
ATOM 898 C C . LYS A 1 108 ? -9.971 11.987 0.874 1.00 97.19 108 LYS A C 1
ATOM 900 O O . LYS A 1 108 ? -11.094 12.399 0.601 1.00 97.19 108 LYS A O 1
ATOM 905 N N . TYR A 1 109 ? -9.220 11.322 -0.007 1.00 96.06 109 TYR A N 1
ATOM 906 C CA . TYR A 1 109 ? -9.686 11.063 -1.373 1.00 96.06 109 TYR A CA 1
ATOM 907 C C . TYR A 1 109 ? -10.879 10.108 -1.413 1.00 96.06 109 TYR A C 1
ATOM 909 O O . TYR A 1 109 ? -11.775 10.270 -2.238 1.00 96.06 109 TYR A O 1
ATOM 917 N N . PHE A 1 110 ? -10.923 9.128 -0.509 1.00 95.88 110 PHE A N 1
ATOM 918 C CA . PHE A 1 110 ? -12.077 8.251 -0.369 1.00 95.88 110 PHE A CA 1
ATOM 919 C C . PHE A 1 110 ? -13.343 9.058 -0.043 1.00 95.88 110 PHE A C 1
ATOM 921 O O . PHE A 1 110 ? -14.360 8.891 -0.711 1.00 95.88 110 PHE A O 1
ATOM 928 N N . GLN A 1 111 ? -13.273 9.983 0.914 1.00 97.50 111 GLN A N 1
ATOM 929 C CA . GLN A 1 111 ? -14.394 10.848 1.269 1.00 97.50 111 GLN A CA 1
ATOM 930 C C . GLN A 1 111 ? -14.793 11.786 0.126 1.00 97.50 111 GLN A C 1
ATOM 932 O O . GLN A 1 111 ? -15.985 11.955 -0.116 1.00 97.50 111 GLN A O 1
ATOM 937 N N . GLU A 1 112 ? -13.828 12.358 -0.598 1.00 97.94 112 GLU A N 1
ATOM 938 C CA . GLU A 1 112 ? -14.099 13.196 -1.775 1.00 97.94 112 GLU A CA 1
ATOM 939 C C . GLU A 1 112 ? -14.856 12.429 -2.874 1.00 97.94 112 GLU A C 1
ATOM 941 O O . GLU A 1 112 ? -15.741 12.990 -3.516 1.00 97.94 112 GLU A O 1
ATOM 946 N N . ILE A 1 113 ? -14.541 11.145 -3.074 1.00 96.38 113 ILE A N 1
ATOM 947 C CA . ILE A 1 113 ? -15.141 10.312 -4.127 1.00 96.38 113 ILE A CA 1
ATOM 948 C C . ILE A 1 113 ? -16.488 9.716 -3.696 1.00 96.38 113 ILE A C 1
ATOM 950 O O . ILE A 1 113 ? -17.434 9.702 -4.480 1.00 96.38 113 ILE A O 1
ATOM 954 N N . PHE A 1 114 ? -16.576 9.188 -2.474 1.00 95.88 114 PHE A N 1
ATOM 955 C CA . PHE A 1 114 ? -17.728 8.404 -2.015 1.00 95.88 114 PHE A CA 1
ATOM 956 C C . PHE A 1 114 ? -18.693 9.180 -1.111 1.00 95.88 114 PHE A C 1
ATOM 958 O O . PHE A 1 114 ? -19.788 8.696 -0.836 1.00 95.88 114 PHE A O 1
ATOM 965 N N . GLY A 1 115 ? -18.312 10.369 -0.640 1.00 97.62 115 GLY A N 1
ATOM 966 C CA . GLY A 1 115 ? -19.142 11.213 0.223 1.00 97.62 115 GLY A CA 1
ATOM 967 C C . GLY A 1 115 ? -19.146 10.821 1.705 1.00 97.62 115 GLY A C 1
ATOM 968 O O . GLY A 1 115 ? -19.880 11.423 2.485 1.00 97.62 115 GLY A O 1
ATOM 969 N N . TYR A 1 116 ? -18.335 9.843 2.123 1.00 96.25 116 TYR A N 1
ATOM 970 C CA . TYR A 1 116 ? -18.182 9.447 3.528 1.00 96.25 116 TYR A CA 1
ATOM 971 C C . TYR A 1 116 ? -16.742 9.033 3.847 1.00 96.25 116 TYR A C 1
ATOM 973 O O . TYR A 1 116 ? -16.031 8.538 2.979 1.00 96.25 116 TYR A O 1
ATOM 981 N N . SER A 1 117 ? -16.310 9.238 5.093 1.00 96.19 117 SER A N 1
ATOM 982 C CA . SER A 1 117 ? -14.986 8.828 5.582 1.00 96.19 117 SER A CA 1
ATOM 983 C C . SER A 1 117 ? -15.030 7.390 6.111 1.00 96.19 117 SER A C 1
ATOM 985 O O . SER A 1 117 ? -16.037 6.949 6.668 1.00 96.19 117 SER A O 1
ATOM 987 N N . ILE A 1 118 ? -13.932 6.648 5.949 1.00 94.50 118 ILE A N 1
ATOM 988 C CA . ILE A 1 118 ? -13.723 5.365 6.637 1.00 94.50 118 ILE A CA 1
ATOM 989 C C . ILE A 1 118 ? -13.097 5.561 8.020 1.00 94.50 118 ILE A C 1
ATOM 991 O O . ILE A 1 118 ? -13.066 4.615 8.816 1.00 94.50 118 ILE A O 1
ATOM 995 N N . GLN A 1 119 ? -12.570 6.754 8.299 1.00 97.00 119 GLN A N 1
ATOM 996 C CA . GLN A 1 119 ? -12.051 7.138 9.600 1.00 97.00 119 GLN A CA 1
ATOM 997 C C . GLN A 1 119 ? -13.149 7.649 10.530 1.00 97.00 119 GLN A C 1
ATOM 999 O O . GLN A 1 119 ? -14.184 8.164 10.120 1.00 97.00 1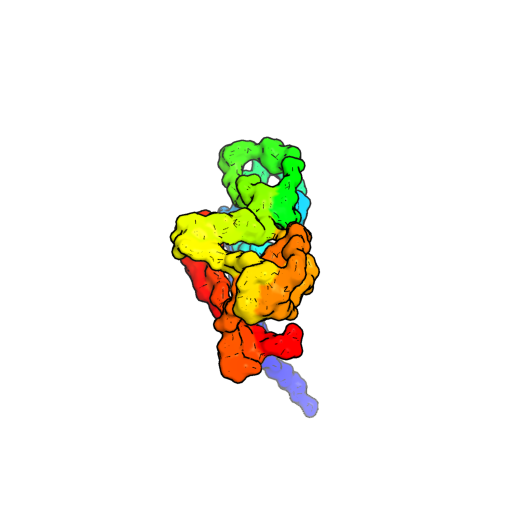19 GLN A O 1
ATOM 1004 N N . ILE A 1 120 ? -12.896 7.494 11.824 1.00 97.19 120 ILE A N 1
ATOM 1005 C CA . ILE A 1 120 ? -13.775 7.945 12.898 1.00 97.19 120 ILE A CA 1
ATOM 1006 C C . ILE A 1 120 ? -13.002 8.824 13.880 1.00 97.19 120 ILE A C 1
ATOM 1008 O O . ILE A 1 120 ? -11.788 8.684 14.035 1.00 97.19 120 ILE A O 1
ATOM 1012 N N . ASP A 1 121 ? -13.720 9.673 14.613 1.00 97.25 121 ASP A N 1
ATOM 1013 C CA . ASP A 1 121 ? -13.201 10.288 15.835 1.00 97.25 121 ASP A CA 1
ATOM 1014 C C . ASP A 1 121 ? -13.310 9.262 16.979 1.00 97.25 121 ASP A C 1
ATOM 1016 O O . ASP A 1 121 ? -14.416 9.000 17.469 1.00 97.25 121 ASP A O 1
ATOM 1020 N N . PRO A 1 122 ? -12.197 8.661 17.436 1.00 97.94 122 PRO A N 1
ATOM 1021 C CA . PRO A 1 122 ? -12.250 7.600 18.432 1.00 97.94 122 PRO A CA 1
ATOM 1022 C C . PRO A 1 122 ? -12.634 8.114 19.823 1.00 97.94 122 PRO A C 1
ATOM 1024 O O . PRO A 1 122 ? -12.893 7.291 20.693 1.00 97.94 122 PRO A O 1
ATOM 1027 N N . THR A 1 123 ? -12.652 9.433 20.055 1.00 98.25 123 THR A N 1
ATOM 1028 C CA . THR A 1 123 ? -13.056 10.042 21.336 1.00 98.25 123 THR A CA 1
ATOM 1029 C C . THR A 1 123 ? -14.567 10.244 21.437 1.00 98.25 123 THR A C 1
ATOM 1031 O O . THR A 1 123 ? -15.092 10.430 22.532 1.00 98.25 123 THR A O 1
ATOM 1034 N N . LYS A 1 124 ? -15.276 10.169 20.303 1.00 97.94 124 LYS A N 1
ATOM 1035 C CA . LYS A 1 124 ? -16.733 10.362 20.212 1.00 97.94 124 LYS A CA 1
ATOM 1036 C C . LYS A 1 124 ? -17.475 9.128 19.717 1.00 97.94 124 LYS A C 1
ATOM 1038 O O . LYS A 1 124 ? -18.645 8.952 20.039 1.00 97.94 124 LYS A O 1
ATOM 1043 N N . PHE A 1 125 ? -16.821 8.290 18.916 1.00 97.94 125 PHE A N 1
ATOM 1044 C CA . PHE A 1 125 ? -17.431 7.084 18.375 1.00 97.94 125 PHE A CA 1
ATOM 1045 C C . PHE A 1 125 ? -17.806 6.105 19.494 1.00 97.94 125 PHE A C 1
ATOM 1047 O O . PHE A 1 125 ? -17.030 5.881 20.422 1.00 97.94 125 PHE A O 1
ATOM 1054 N N . LEU A 1 126 ? -18.983 5.493 19.384 1.00 97.81 126 LEU A N 1
ATOM 1055 C CA . LEU A 1 126 ? -19.458 4.486 20.326 1.00 97.81 126 LEU A CA 1
ATOM 1056 C C . LEU A 1 126 ? -19.327 3.100 19.698 1.00 97.81 126 LEU A C 1
ATOM 1058 O O . LEU A 1 126 ? -19.841 2.851 18.609 1.00 97.81 126 LEU A O 1
ATOM 1062 N N . GLY A 1 127 ? -18.661 2.186 20.400 1.00 96.75 127 GLY A N 1
ATOM 1063 C CA . GLY A 1 127 ? -18.485 0.806 19.955 1.00 96.75 127 GLY A CA 1
ATOM 1064 C C . GLY A 1 127 ? -17.035 0.477 19.623 1.00 96.75 127 GLY A C 1
ATOM 1065 O O . GLY A 1 127 ? -16.111 1.041 20.202 1.00 96.75 127 GLY A O 1
ATOM 1066 N N . LYS A 1 128 ? -16.816 -0.488 18.728 1.00 97.69 128 LYS A N 1
ATOM 1067 C CA . LYS A 1 128 ? -15.470 -0.969 18.392 1.00 97.69 128 LYS A CA 1
ATOM 1068 C C . LYS A 1 128 ? -14.956 -0.340 17.100 1.00 97.69 128 LYS A C 1
ATOM 1070 O O . LYS A 1 128 ? -15.701 -0.218 16.132 1.00 97.69 128 LYS A O 1
ATOM 1075 N N . CYS A 1 129 ? -13.667 -0.021 17.062 1.00 97.50 129 CYS A N 1
ATOM 1076 C CA . CYS A 1 129 ? -12.982 0.441 15.854 1.00 97.50 129 CYS A CA 1
ATOM 1077 C C . CYS A 1 129 ? -11.682 -0.333 15.617 1.00 97.50 129 CYS A C 1
ATOM 1079 O O . CYS A 1 129 ? -11.184 -1.016 16.517 1.00 97.50 129 CYS A O 1
ATOM 1081 N N . VAL A 1 130 ? -11.114 -0.211 14.414 1.00 96.81 130 VAL A N 1
ATOM 1082 C CA . VAL A 1 130 ? -9.754 -0.683 14.131 1.00 96.81 130 VAL A CA 1
ATOM 1083 C C . VAL A 1 130 ? -8.779 0.483 14.237 1.00 96.81 130 VAL A C 1
ATOM 1085 O O . VAL A 1 130 ? -8.862 1.440 13.469 1.00 96.81 130 VAL A O 1
ATOM 1088 N N . ARG A 1 131 ? -7.807 0.369 15.141 1.00 97.44 131 ARG A N 1
ATOM 1089 C CA . ARG A 1 131 ? -6.652 1.264 15.242 1.00 97.44 131 ARG A CA 1
ATOM 1090 C C . ARG A 1 131 ? -5.503 0.715 14.397 1.00 97.44 131 ARG A C 1
ATOM 1092 O O . ARG A 1 131 ? -5.132 -0.444 14.574 1.00 97.44 131 ARG A O 1
ATOM 1099 N N . LYS A 1 132 ? -4.917 1.525 13.512 1.00 95.81 132 LYS A N 1
ATOM 1100 C CA . LYS A 1 132 ? -3.778 1.141 12.646 1.00 95.81 132 LYS A CA 1
ATOM 1101 C C . LYS A 1 132 ? -2.732 2.244 12.626 1.00 95.81 132 LYS A C 1
ATOM 1103 O O . LYS A 1 132 ? -3.116 3.410 12.643 1.00 95.81 132 LYS A O 1
ATOM 1108 N N . ASN A 1 133 ? -1.441 1.913 12.560 1.00 97.00 133 ASN A N 1
ATOM 1109 C CA . ASN A 1 133 ? -0.412 2.945 12.399 1.00 97.00 133 ASN A CA 1
ATOM 1110 C C . ASN A 1 133 ? -0.684 3.801 11.163 1.00 97.00 133 ASN A C 1
ATOM 1112 O O . ASN A 1 133 ? -1.123 3.264 10.148 1.00 97.00 133 ASN A O 1
ATOM 1116 N N . VAL A 1 134 ? -0.350 5.088 11.188 1.00 96.06 134 VAL A N 1
ATOM 1117 C CA . VAL A 1 134 ? -0.315 5.907 9.966 1.00 96.06 134 VAL A CA 1
ATOM 1118 C C . VAL A 1 134 ? 0.674 5.303 8.966 1.00 96.06 134 VAL A C 1
ATOM 1120 O O . VAL A 1 134 ? 0.335 5.152 7.790 1.00 96.06 134 VAL A O 1
ATOM 1123 N N . LEU A 1 135 ? 1.837 4.848 9.448 1.00 95.00 135 LEU A N 1
ATOM 1124 C CA . LEU A 1 135 ? 2.865 4.229 8.619 1.00 95.00 135 LEU A CA 1
ATOM 1125 C C . LEU A 1 135 ? 2.389 2.904 8.003 1.00 95.00 135 LEU A C 1
ATOM 1127 O O . LEU A 1 135 ? 1.674 2.099 8.610 1.00 95.00 135 LEU A O 1
ATOM 1131 N N . ASN A 1 136 ? 2.776 2.693 6.754 1.00 90.19 136 ASN A N 1
ATOM 1132 C CA . ASN A 1 136 ? 2.543 1.481 5.988 1.00 90.19 136 ASN A CA 1
ATOM 1133 C C . ASN A 1 136 ? 3.334 0.288 6.567 1.00 90.19 136 ASN A C 1
ATOM 1135 O O . ASN A 1 136 ? 4.330 0.470 7.265 1.00 90.19 136 ASN A O 1
ATOM 1139 N N . ALA A 1 137 ? 2.855 -0.930 6.298 1.00 85.69 137 ALA A N 1
ATOM 1140 C CA . ALA A 1 137 ? 3.523 -2.199 6.624 1.00 85.69 137 ALA A CA 1
ATOM 1141 C C . ALA A 1 137 ? 3.910 -2.428 8.107 1.00 85.69 137 ALA A C 1
ATOM 1143 O O . ALA A 1 137 ? 4.759 -3.260 8.411 1.00 85.69 137 ALA A O 1
ATOM 1144 N N . LYS A 1 138 ? 3.275 -1.739 9.069 1.00 92.19 138 LYS A N 1
ATOM 1145 C CA . LYS A 1 138 ? 3.517 -1.985 10.507 1.00 92.19 138 LYS A CA 1
ATOM 1146 C C . LYS A 1 138 ? 2.848 -3.240 11.060 1.00 92.19 138 LYS A C 1
ATOM 1148 O O . LYS A 1 138 ? 3.267 -3.715 12.107 1.00 92.19 138 LYS A O 1
ATOM 1153 N N . HIS A 1 139 ? 1.832 -3.767 10.371 1.00 87.56 139 HIS A N 1
ATOM 1154 C CA . HIS A 1 139 ? 1.085 -4.965 10.784 1.00 87.56 139 HIS A CA 1
ATOM 1155 C C . HIS A 1 139 ? 0.592 -4.921 12.247 1.00 87.56 139 HIS A C 1
ATOM 1157 O O . HIS A 1 139 ? 0.456 -5.947 12.901 1.00 87.56 139 HIS A O 1
ATOM 1163 N N . ASP A 1 140 ? 0.294 -3.723 12.757 1.00 91.69 140 ASP A N 1
ATOM 1164 C CA . ASP A 1 140 ? -0.034 -3.454 14.163 1.00 91.69 140 ASP A CA 1
ATOM 1165 C C . ASP A 1 140 ? -1.525 -3.156 14.392 1.00 91.69 140 ASP A C 1
ATOM 1167 O O . ASP A 1 140 ? -1.913 -2.607 15.427 1.00 91.69 140 ASP A O 1
ATOM 1171 N N . GLY A 1 141 ? -2.361 -3.503 13.410 1.00 92.75 141 GLY A N 1
ATOM 1172 C CA . GLY A 1 141 ? -3.797 -3.271 13.452 1.00 92.75 141 GLY A CA 1
ATOM 1173 C C . GLY A 1 141 ? -4.443 -3.980 14.641 1.00 92.75 141 GLY A C 1
ATOM 1174 O O . GLY A 1 141 ? -4.286 -5.188 14.799 1.00 92.75 141 GLY A O 1
ATOM 1175 N N . LYS A 1 142 ? -5.189 -3.241 15.467 1.00 95.50 142 LYS A N 1
ATOM 1176 C CA . LYS A 1 142 ? -5.904 -3.792 16.628 1.00 95.50 142 LYS A CA 1
ATOM 1177 C C . LYS A 1 142 ? -7.335 -3.291 16.686 1.00 95.50 142 LYS A C 1
ATOM 1179 O O . LYS A 1 142 ? -7.593 -2.120 16.419 1.00 95.50 142 LYS A O 1
ATOM 1184 N N . ILE A 1 143 ? -8.244 -4.169 17.093 1.00 96.62 143 ILE A N 1
ATOM 1185 C CA . ILE A 1 143 ? -9.603 -3.776 17.458 1.00 96.62 143 ILE A CA 1
ATOM 1186 C C . ILE A 1 143 ? -9.572 -3.218 18.883 1.00 96.62 143 ILE A C 1
ATOM 1188 O O . ILE A 1 143 ? -9.024 -3.858 19.780 1.00 96.62 143 ILE A O 1
ATOM 1192 N N . ILE A 1 144 ? -10.150 -2.037 19.089 1.00 97.69 144 ILE A N 1
ATOM 1193 C CA . ILE A 1 144 ? -10.249 -1.391 20.404 1.00 97.69 144 ILE A CA 1
ATOM 1194 C C . ILE A 1 144 ? -11.681 -0.918 20.668 1.00 97.69 144 ILE A C 1
ATOM 1196 O O . ILE A 1 144 ? -12.466 -0.758 19.732 1.00 97.69 144 ILE A O 1
ATOM 1200 N N . ASN A 1 145 ? -12.007 -0.676 21.939 1.00 98.31 145 ASN A N 1
ATOM 1201 C CA . ASN A 1 145 ? -13.265 -0.047 22.333 1.00 98.31 145 ASN A CA 1
ATOM 1202 C C . ASN A 1 145 ? -13.124 1.481 22.306 1.00 98.31 145 ASN A C 1
ATOM 1204 O O . ASN A 1 145 ? -12.103 2.021 22.734 1.00 98.31 145 ASN A O 1
ATOM 1208 N N . CYS A 1 146 ? -14.169 2.148 21.836 1.00 98.12 146 CYS A N 1
ATOM 1209 C CA . CYS A 1 146 ? -14.364 3.589 21.859 1.00 98.12 146 CYS A CA 1
ATOM 1210 C C . CYS A 1 146 ? -15.593 3.934 22.733 1.00 98.12 146 CYS A C 1
ATOM 1212 O O . CYS A 1 146 ? -16.506 3.106 22.849 1.00 98.12 146 CYS A O 1
ATOM 1214 N N . PRO A 1 147 ? -15.634 5.131 23.341 1.00 98.19 147 PRO A N 1
ATOM 1215 C CA . PRO A 1 147 ? -14.675 6.216 23.162 1.00 98.19 147 PRO A CA 1
ATOM 1216 C C . PRO A 1 147 ? -13.352 5.967 23.901 1.00 98.19 147 PRO A C 1
ATOM 1218 O O . PRO A 1 147 ? -13.319 5.363 24.973 1.00 98.19 147 PRO A O 1
ATOM 1221 N N . VAL A 1 148 ? -12.246 6.426 23.319 1.00 97.94 148 VAL A N 1
ATOM 1222 C CA . VAL A 1 148 ? -10.948 6.506 24.007 1.00 97.94 148 VAL A CA 1
ATOM 1223 C C . VAL A 1 148 ? -10.791 7.877 24.654 1.00 97.94 148 VAL A C 1
ATOM 1225 O O . VAL A 1 148 ? -11.340 8.862 24.168 1.00 97.94 148 VAL A O 1
ATOM 1228 N N . LYS A 1 149 ? -9.997 7.959 25.728 1.00 97.50 149 LYS A N 1
ATOM 1229 C CA . LYS A 1 149 ? -9.729 9.232 26.416 1.00 97.50 149 LYS A CA 1
ATOM 1230 C C . LYS A 1 149 ? -9.001 10.243 25.521 1.00 97.50 149 LYS A C 1
ATOM 1232 O O . LYS A 1 149 ? -9.287 11.431 25.589 1.00 97.50 149 LYS A O 1
ATOM 1237 N N . GLU A 1 150 ? -8.061 9.769 24.706 1.00 97.19 150 GLU A N 1
ATOM 1238 C CA . GLU A 1 150 ? -7.250 10.595 23.811 1.00 97.19 150 GLU A CA 1
ATOM 1239 C C . GLU A 1 150 ? -6.881 9.806 22.547 1.00 97.19 150 GLU A C 1
ATOM 1241 O O . GLU A 1 150 ? -6.597 8.604 22.610 1.00 97.19 150 GLU A O 1
ATOM 1246 N N . ALA A 1 151 ? -6.894 10.482 21.396 1.00 96.88 151 ALA A N 1
ATOM 1247 C CA . ALA A 1 151 ? -6.456 9.918 20.126 1.00 96.88 151 ALA A CA 1
ATOM 1248 C C . ALA A 1 151 ? -4.934 10.068 19.960 1.00 96.88 151 ALA A C 1
ATOM 1250 O O . ALA A 1 151 ? -4.398 11.173 20.030 1.00 96.88 151 ALA A O 1
ATOM 1251 N N . ASP A 1 152 ? -4.236 8.967 19.682 1.00 96.62 152 ASP A N 1
ATOM 1252 C CA . ASP A 1 152 ? -2.800 8.987 19.400 1.00 96.62 152 ASP A CA 1
ATOM 1253 C C . ASP A 1 152 ? -2.563 9.323 17.922 1.00 96.62 152 ASP A C 1
ATOM 1255 O O . ASP A 1 152 ? -2.979 8.586 17.026 1.00 96.62 152 ASP A O 1
ATOM 1259 N N . LYS A 1 153 ? -1.836 10.417 17.673 1.00 95.25 153 LYS A N 1
ATOM 1260 C CA . LYS A 1 153 ? -1.514 10.937 16.334 1.00 95.25 153 LYS A CA 1
ATOM 1261 C C . LYS A 1 153 ? -0.706 9.967 15.463 1.00 95.25 153 LYS A C 1
ATOM 1263 O O . LYS A 1 153 ? -0.641 10.149 14.251 1.00 95.25 153 LYS A O 1
ATOM 1268 N N . LYS A 1 154 ? -0.075 8.944 16.049 1.00 96.38 154 LYS A N 1
ATOM 1269 C CA . LYS A 1 154 ? 0.627 7.885 15.303 1.00 96.38 154 LYS A CA 1
ATOM 1270 C C . LYS A 1 154 ? -0.330 6.896 14.640 1.00 96.38 154 LYS A C 1
ATOM 1272 O O . LYS A 1 154 ? 0.112 6.097 13.811 1.00 96.38 154 LYS A O 1
ATOM 1277 N N . TYR A 1 155 ? -1.609 6.920 15.002 1.00 97.62 155 TYR A N 1
ATOM 1278 C CA . TYR A 1 155 ? -2.607 5.975 14.534 1.00 97.62 155 TYR A CA 1
ATOM 1279 C C . TYR A 1 155 ? -3.769 6.674 13.835 1.00 97.62 155 TYR A C 1
ATOM 1281 O O . TYR A 1 155 ? -4.125 7.808 14.134 1.00 97.62 155 TYR A O 1
ATOM 1289 N N . VAL A 1 156 ? -4.392 5.935 12.926 1.00 97.56 156 VAL A N 1
ATOM 1290 C CA . VAL A 1 156 ? -5.742 6.212 12.442 1.00 97.56 156 VAL A CA 1
ATOM 1291 C C . VAL A 1 156 ? -6.717 5.242 13.088 1.00 97.56 156 VAL A C 1
ATOM 1293 O O . VAL A 1 156 ? -6.348 4.123 13.469 1.00 97.56 156 VAL A O 1
ATOM 1296 N N . TYR A 1 157 ? -7.970 5.664 13.164 1.00 98.12 157 TYR A N 1
ATOM 1297 C CA . TYR A 1 157 ? -9.067 4.904 13.740 1.00 98.12 157 TYR A CA 1
ATOM 1298 C C . TYR A 1 157 ? -10.138 4.783 12.671 1.00 98.12 157 TYR A C 1
ATOM 1300 O O . TYR A 1 157 ? -10.578 5.789 12.128 1.00 98.12 157 TYR A O 1
ATOM 1308 N N . GLN A 1 158 ? -10.493 3.555 12.314 1.00 97.44 158 GLN A N 1
ATOM 1309 C CA . GLN A 1 158 ? -11.376 3.265 11.188 1.00 97.44 158 GLN A CA 1
ATOM 1310 C C . GLN A 1 158 ? -12.555 2.406 11.628 1.00 97.44 158 GLN A C 1
ATOM 1312 O O . GLN A 1 158 ? -12.439 1.613 12.571 1.00 97.44 158 GLN A O 1
ATOM 1317 N N . HIS A 1 159 ? -13.668 2.523 10.907 1.00 96.25 159 HIS A N 1
ATOM 1318 C CA . HIS A 1 159 ? -14.793 1.604 11.050 1.00 96.25 159 HIS A CA 1
ATOM 1319 C C . HIS A 1 159 ? -14.343 0.142 10.887 1.00 96.25 159 HIS A C 1
ATOM 1321 O O . HIS A 1 159 ? -13.473 -0.182 10.072 1.00 96.25 159 HIS A O 1
ATOM 1327 N N . ILE A 1 160 ? -14.948 -0.758 11.666 1.00 94.62 160 ILE A N 1
ATOM 1328 C CA . ILE A 1 160 ? -14.796 -2.199 11.451 1.00 94.62 160 ILE A CA 1
ATOM 1329 C C . ILE A 1 160 ? -15.682 -2.586 10.274 1.00 94.62 160 ILE A C 1
ATOM 1331 O O . ILE A 1 160 ? -16.903 -2.481 10.349 1.00 94.62 160 ILE A O 1
ATOM 1335 N N . ILE A 1 161 ? -15.056 -3.066 9.205 1.00 90.75 161 ILE A N 1
ATOM 1336 C CA . ILE A 1 161 ? -15.760 -3.671 8.078 1.00 90.75 161 ILE A CA 1
ATOM 1337 C C . ILE A 1 161 ? -15.905 -5.156 8.393 1.00 90.75 161 ILE A C 1
ATOM 1339 O O . ILE A 1 161 ? -14.904 -5.863 8.514 1.00 90.75 161 ILE A O 1
ATOM 1343 N N . ASN A 1 162 ? -17.142 -5.619 8.564 1.00 91.00 162 ASN A N 1
ATOM 1344 C CA . ASN A 1 162 ? -17.412 -7.038 8.739 1.00 91.00 162 ASN A CA 1
ATOM 1345 C C . ASN A 1 162 ? -17.420 -7.723 7.372 1.00 91.00 162 ASN A C 1
ATOM 1347 O O . ASN A 1 162 ? -18.362 -7.564 6.602 1.00 91.00 162 ASN A O 1
ATOM 1351 N N . ASN A 1 163 ? -16.369 -8.483 7.094 1.00 93.00 163 ASN A N 1
ATOM 1352 C CA . ASN A 1 163 ? -16.248 -9.305 5.897 1.00 93.00 163 ASN A CA 1
ATOM 1353 C C . ASN A 1 163 ? -16.115 -10.801 6.228 1.00 93.00 163 ASN A C 1
ATOM 1355 O O . ASN A 1 163 ? -15.450 -11.556 5.518 1.00 93.00 163 ASN A O 1
ATOM 1359 N N . SER A 1 164 ? -16.723 -11.212 7.345 1.00 93.50 164 SER A N 1
ATOM 1360 C CA . SER A 1 164 ? -16.806 -12.603 7.778 1.00 93.50 164 SER A CA 1
ATOM 1361 C C . SER A 1 164 ? -17.928 -13.346 7.051 1.00 93.50 164 SER A C 1
ATOM 1363 O O . SER A 1 164 ? -19.067 -12.882 7.019 1.00 93.50 164 SER A O 1
ATOM 1365 N N . LEU A 1 165 ? -17.605 -14.527 6.530 1.00 91.88 165 LEU A N 1
ATOM 1366 C CA . LEU A 1 165 ? -18.531 -15.541 6.047 1.00 91.88 165 LEU A CA 1
ATOM 1367 C C . LEU A 1 165 ? -18.675 -16.618 7.129 1.00 91.88 165 LEU A C 1
ATOM 1369 O O . LEU A 1 165 ? -17.703 -17.291 7.499 1.00 91.88 165 LEU A O 1
ATOM 1373 N N . ASP A 1 166 ? -19.890 -16.729 7.668 1.00 88.38 166 ASP A N 1
ATOM 1374 C CA . ASP A 1 166 ? -20.308 -17.714 8.674 1.00 88.38 166 ASP A CA 1
ATOM 1375 C C . ASP A 1 166 ? -19.411 -17.801 9.922 1.00 88.38 166 ASP A C 1
ATOM 1377 O O . ASP A 1 166 ? -19.333 -18.842 10.577 1.00 88.38 166 ASP A O 1
ATOM 1381 N N . GLY A 1 167 ? -18.692 -16.725 10.257 1.00 87.75 167 GLY A N 1
ATOM 1382 C CA . GLY A 1 167 ? -17.814 -16.700 11.429 1.00 87.75 167 GLY A CA 1
ATOM 1383 C C . GLY A 1 167 ? -16.569 -17.582 11.311 1.00 87.75 167 GLY A C 1
ATOM 1384 O O . GLY A 1 167 ? -15.929 -17.834 12.326 1.00 87.75 167 GLY A O 1
ATOM 1385 N N . LYS A 1 168 ? -16.217 -18.058 10.108 1.00 91.00 168 LYS A N 1
ATOM 1386 C CA . LYS A 1 168 ? -15.077 -18.972 9.891 1.00 91.00 168 LYS A CA 1
ATOM 1387 C C . LYS A 1 168 ? -14.061 -18.435 8.894 1.00 91.00 168 LYS A C 1
ATOM 1389 O O . LYS A 1 168 ? -12.854 -18.613 9.069 1.00 91.00 168 LYS A O 1
ATOM 1394 N N . ILE A 1 169 ? -14.549 -17.799 7.834 1.00 94.69 169 ILE A N 1
ATOM 1395 C CA . ILE A 1 169 ? -13.740 -17.345 6.705 1.00 94.69 169 ILE A CA 1
ATOM 1396 C C . ILE A 1 169 ? -13.904 -15.838 6.572 1.00 94.69 169 ILE A C 1
ATOM 1398 O O . ILE A 1 169 ? -14.981 -15.301 6.781 1.00 94.69 169 ILE A O 1
ATOM 1402 N N . VAL A 1 170 ? -12.834 -15.150 6.208 1.00 94.94 170 VAL A N 1
ATOM 1403 C CA . VAL A 1 170 ? -12.862 -13.756 5.780 1.00 94.94 170 VAL A CA 1
ATOM 1404 C C . VAL A 1 170 ? -12.753 -13.702 4.264 1.00 94.94 170 VAL A C 1
ATOM 1406 O O . VAL A 1 170 ? -11.867 -14.342 3.690 1.00 94.94 170 VAL A O 1
ATOM 1409 N N . GLU A 1 171 ? -13.627 -12.918 3.637 1.00 95.75 171 GLU A N 1
ATOM 1410 C CA . GLU A 1 171 ? -13.617 -12.629 2.205 1.00 95.75 171 GLU A CA 1
ATOM 1411 C C . GLU A 1 171 ? -13.142 -11.188 1.958 1.00 95.75 171 GLU A C 1
A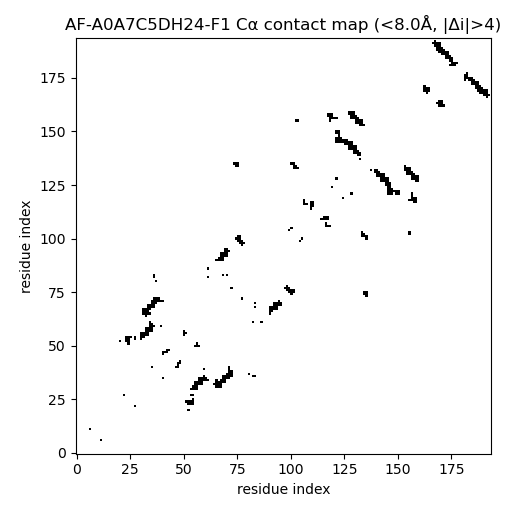TOM 1413 O O . GLU A 1 171 ? -13.801 -10.214 2.317 1.00 95.75 171 GLU A O 1
ATOM 1418 N N . ASP A 1 172 ? -11.976 -11.031 1.333 1.00 94.88 172 ASP A N 1
ATOM 1419 C CA . ASP A 1 172 ? -11.508 -9.728 0.859 1.00 94.88 172 ASP A CA 1
ATOM 1420 C C . ASP A 1 172 ? -11.788 -9.592 -0.645 1.00 94.88 172 ASP A C 1
ATOM 1422 O O . ASP A 1 172 ? -11.228 -10.343 -1.453 1.00 94.88 172 ASP A O 1
ATOM 1426 N N . VAL A 1 173 ? -12.545 -8.567 -1.042 1.00 95.06 173 VAL A N 1
ATOM 1427 C CA . VAL A 1 173 ? -12.648 -8.154 -2.450 1.00 95.06 173 VAL A CA 1
ATOM 1428 C C . VAL A 1 173 ? -11.383 -7.388 -2.839 1.00 95.06 173 VAL A C 1
ATOM 1430 O O . VAL A 1 173 ? -11.043 -6.366 -2.241 1.00 95.06 173 VAL A O 1
ATOM 1433 N N . ARG A 1 174 ? -10.654 -7.877 -3.843 1.00 94.56 174 ARG A N 1
ATOM 1434 C CA . ARG A 1 174 ? -9.413 -7.265 -4.328 1.00 94.56 174 ARG A CA 1
ATOM 1435 C C . ARG A 1 174 ? -9.615 -6.717 -5.733 1.00 94.56 174 ARG A C 1
ATOM 1437 O O . ARG A 1 174 ? -9.879 -7.463 -6.675 1.00 94.56 174 ARG A O 1
ATOM 1444 N N . VAL A 1 175 ? -9.449 -5.404 -5.849 1.00 94.50 175 VAL A N 1
ATOM 1445 C CA . VAL A 1 175 ? -9.657 -4.637 -7.080 1.00 94.50 175 VAL A CA 1
ATOM 1446 C C . VAL A 1 175 ? -8.320 -4.015 -7.496 1.00 94.50 175 VAL A C 1
ATOM 1448 O O . VAL A 1 175 ? -7.995 -2.914 -7.056 1.00 94.50 175 VAL A O 1
ATOM 1451 N N . PRO A 1 176 ? -7.476 -4.720 -8.268 1.00 91.38 176 PRO A N 1
ATOM 1452 C CA . PRO A 1 176 ? -6.298 -4.099 -8.855 1.00 91.38 176 PRO A CA 1
ATOM 1453 C C . PRO A 1 176 ? -6.717 -2.972 -9.805 1.00 91.38 176 PRO A C 1
ATOM 1455 O O . PRO A 1 176 ? -7.633 -3.137 -10.606 1.00 91.38 176 PRO A O 1
ATOM 1458 N N . ILE A 1 177 ? -6.013 -1.845 -9.739 1.00 89.56 177 ILE A N 1
ATOM 1459 C CA . ILE A 1 177 ? -6.220 -0.703 -10.631 1.00 89.56 177 ILE A CA 1
ATOM 1460 C C . ILE A 1 177 ? -4.920 -0.478 -11.395 1.00 89.56 177 ILE A C 1
ATOM 1462 O O . ILE A 1 177 ? -3.856 -0.316 -10.797 1.00 89.56 177 ILE A O 1
ATOM 1466 N N . PHE A 1 178 ? -5.002 -0.475 -12.723 1.00 85.56 178 PHE A N 1
ATOM 1467 C CA . PHE A 1 178 ? -3.885 -0.148 -13.601 1.00 85.56 178 PHE A CA 1
ATOM 1468 C C . PHE A 1 178 ? -4.282 1.030 -14.477 1.00 85.56 178 PHE A C 1
ATOM 1470 O O . PHE A 1 178 ? -5.183 0.913 -15.315 1.00 85.56 178 PHE A O 1
ATOM 1477 N N . LYS A 1 179 ? -3.589 2.161 -14.296 1.00 83.25 179 LYS A N 1
ATOM 1478 C CA . LYS A 1 179 ? -3.955 3.442 -14.914 1.00 83.25 179 LYS A CA 1
ATOM 1479 C C . LYS A 1 179 ? -5.435 3.744 -14.635 1.00 83.25 179 LYS A C 1
ATOM 1481 O O . LYS A 1 179 ? -5.810 3.886 -13.480 1.00 83.25 179 LYS A O 1
ATOM 1486 N N . ASN A 1 180 ? -6.267 3.739 -15.673 1.00 87.56 180 ASN A N 1
ATOM 1487 C CA . ASN A 1 180 ? -7.682 4.101 -15.602 1.00 87.56 180 ASN A CA 1
ATOM 1488 C C . ASN A 1 180 ? -8.595 2.873 -15.767 1.00 87.56 180 ASN A C 1
ATOM 1490 O O . ASN A 1 180 ? -9.738 3.006 -16.192 1.00 87.56 180 ASN A O 1
ATOM 1494 N N . SER A 1 181 ? -8.077 1.667 -15.515 1.00 93.38 181 SER A N 1
ATOM 1495 C CA . SER A 1 181 ? -8.798 0.414 -15.745 1.00 93.38 181 SER A CA 1
ATOM 1496 C C . SER A 1 181 ? -8.725 -0.524 -14.546 1.00 93.38 181 SER A C 1
ATOM 1498 O O . SER A 1 181 ? -7.686 -0.643 -13.891 1.00 93.38 181 SER A O 1
ATOM 1500 N N . ILE A 1 182 ? -9.835 -1.220 -14.304 1.00 95.31 182 ILE A N 1
ATOM 1501 C CA . ILE A 1 182 ? -9.925 -2.372 -13.407 1.00 95.31 182 ILE A CA 1
ATOM 1502 C C . ILE A 1 182 ? -9.912 -3.610 -14.310 1.00 95.31 182 ILE A C 1
ATOM 1504 O O . ILE A 1 182 ? -10.934 -3.913 -14.924 1.00 95.31 182 ILE A O 1
ATOM 1508 N N . PRO A 1 183 ? -8.773 -4.308 -14.472 1.00 92.00 183 PRO A N 1
ATOM 1509 C CA . PRO A 1 183 ? -8.693 -5.418 -15.419 1.00 92.00 183 PRO A CA 1
ATOM 1510 C C . PRO A 1 183 ? -9.470 -6.651 -14.950 1.00 92.00 183 PRO A C 1
ATOM 1512 O O . PRO A 1 183 ? -9.907 -7.449 -15.773 1.00 92.00 183 PRO A O 1
ATOM 1515 N N . PHE A 1 184 ? -9.599 -6.838 -13.638 1.00 94.88 184 PHE A N 1
ATOM 1516 C CA . PHE A 1 184 ? -10.368 -7.910 -13.018 1.00 94.88 184 PHE A CA 1
ATOM 1517 C C . PHE A 1 184 ? -10.607 -7.590 -11.541 1.00 94.88 184 PHE A C 1
ATOM 1519 O O . PHE A 1 184 ? -9.944 -6.728 -10.966 1.00 94.88 184 PHE A O 1
ATOM 1526 N N . VAL A 1 185 ? -11.520 -8.335 -10.926 1.00 97.00 185 VAL A N 1
ATOM 1527 C CA . VAL A 1 185 ? -11.749 -8.369 -9.479 1.00 97.00 185 VAL A CA 1
ATOM 1528 C C . VAL A 1 185 ? -11.599 -9.815 -9.031 1.00 97.00 185 VAL A C 1
ATOM 1530 O O . VAL A 1 185 ? -12.010 -10.727 -9.746 1.00 97.00 185 VAL A O 1
ATOM 1533 N N . TYR A 1 186 ? -10.987 -10.039 -7.873 1.00 95.50 186 TYR A N 1
ATOM 1534 C CA . TYR A 1 186 ? -10.874 -11.379 -7.307 1.00 95.50 186 TYR A CA 1
ATOM 1535 C C . TYR A 1 186 ? -11.195 -11.387 -5.818 1.00 95.50 186 TYR A C 1
ATOM 1537 O O . TYR A 1 186 ? -10.958 -10.409 -5.107 1.00 95.50 186 TYR A O 1
ATOM 1545 N N . LEU A 1 187 ? -11.726 -12.515 -5.357 1.00 96.00 187 LEU A N 1
ATOM 1546 C CA . LEU A 1 187 ? -12.054 -12.755 -3.959 1.00 96.00 187 LEU A CA 1
ATOM 1547 C C . LEU A 1 187 ? -10.898 -13.515 -3.314 1.00 96.00 187 LEU A C 1
ATOM 1549 O O . LEU A 1 187 ? -10.427 -14.529 -3.838 1.00 96.00 187 LEU A O 1
ATOM 1553 N N . LYS A 1 188 ? -10.393 -12.994 -2.197 1.00 94.44 188 LYS A N 1
ATOM 1554 C CA . LYS A 1 188 ? -9.358 -13.650 -1.401 1.00 94.44 188 LYS A CA 1
ATOM 1555 C C . LYS A 1 188 ? -9.976 -14.156 -0.106 1.00 94.44 188 LYS A C 1
ATOM 1557 O O . LYS A 1 188 ? -10.380 -13.363 0.737 1.00 94.44 188 LYS A O 1
ATOM 1562 N N . TYR A 1 189 ? -9.946 -15.471 0.061 1.00 94.88 189 TYR A N 1
ATOM 1563 C CA . TYR A 1 189 ? -10.425 -16.153 1.255 1.00 94.88 189 TYR A CA 1
ATOM 1564 C C . TYR A 1 189 ? -9.278 -16.427 2.225 1.00 94.88 189 TYR A C 1
ATOM 1566 O O . TYR A 1 189 ? -8.180 -16.813 1.809 1.00 94.88 189 TYR A O 1
ATOM 1574 N N . ARG A 1 190 ? -9.526 -16.247 3.523 1.00 92.94 190 ARG A N 1
ATOM 1575 C CA . ARG A 1 190 ? -8.617 -16.681 4.595 1.00 92.94 190 ARG A CA 1
ATOM 1576 C C . ARG A 1 190 ? -9.404 -17.136 5.829 1.00 92.94 190 ARG A C 1
ATOM 1578 O O . ARG A 1 190 ? -10.454 -16.557 6.087 1.00 92.94 190 ARG A O 1
ATOM 1585 N N . PRO A 1 191 ? -8.916 -18.107 6.614 1.00 93.06 191 PRO A N 1
ATOM 1586 C CA . PRO A 1 191 ? -9.476 -18.392 7.934 1.00 93.06 191 PRO A CA 1
ATOM 1587 C C . PRO A 1 191 ? -9.386 -17.174 8.866 1.00 93.06 191 PRO A C 1
ATOM 1589 O O . PRO A 1 191 ? -8.495 -16.331 8.706 1.00 93.06 191 PRO A O 1
ATOM 1592 N N . ILE A 1 192 ? -10.301 -17.082 9.834 1.00 86.81 192 ILE A N 1
ATOM 1593 C CA . ILE A 1 192 ? -10.249 -16.056 10.890 1.00 86.81 192 ILE A CA 1
ATOM 1594 C C . ILE A 1 192 ? -9.093 -16.316 11.865 1.00 86.81 192 ILE A C 1
ATOM 1596 O O . ILE A 1 192 ? -8.406 -15.365 12.229 1.00 86.81 192 ILE A O 1
ATOM 1600 N N . ASP A 1 193 ? -8.839 -17.580 12.208 1.00 77.50 193 ASP A N 1
ATOM 1601 C C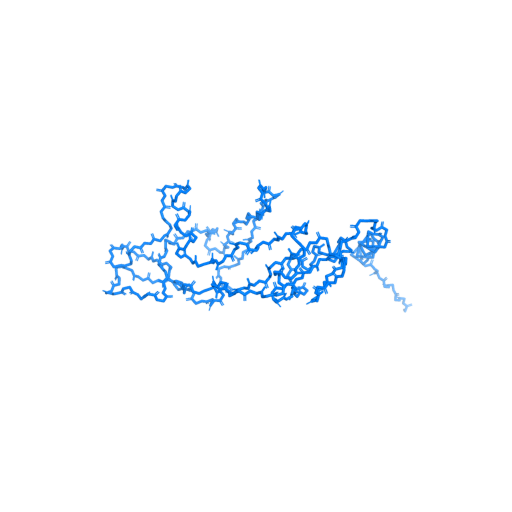A . ASP A 1 193 ? -7.902 -17.987 13.269 1.00 77.50 193 ASP A CA 1
ATOM 1602 C C . ASP A 1 193 ? -6.446 -18.207 12.800 1.00 77.50 193 ASP A C 1
ATOM 1604 O O . ASP A 1 193 ? -5.714 -18.987 13.406 1.00 77.50 193 ASP A O 1
ATOM 1608 N N . ASN A 1 194 ? -6.019 -17.541 11.720 1.00 53.59 194 ASN A N 1
ATOM 1609 C CA . ASN A 1 194 ? -4.649 -17.641 11.186 1.00 53.59 194 ASN A CA 1
ATOM 1610 C C . ASN A 1 194 ? -3.760 -16.458 11.575 1.00 53.59 194 ASN A C 1
ATOM 1612 O O . ASN A 1 194 ? -4.193 -15.301 11.358 1.00 53.59 194 ASN A O 1
#
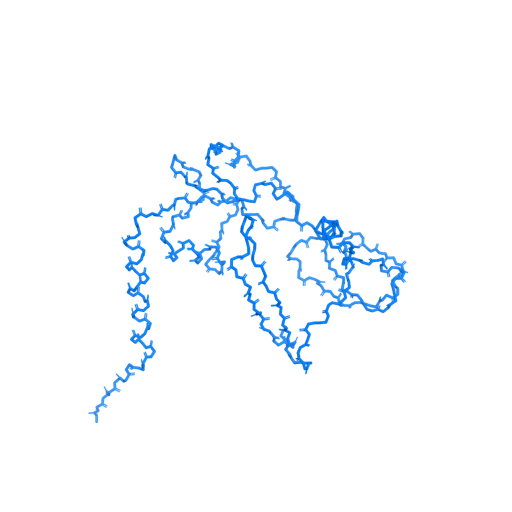
Nearest PDB structures (foldseek):
  2k7f-assembly1_A  TM=5.736E-01  e=6.270E-01  Homo sapiens
  4bmd-assembly1_A  TM=5.706E-01  e=9.750E-01  Schizosaccharomyces pombe
  3k16-assembly1_A  TM=6.434E-01  e=1.951E+00  Homo sapiens
  2d8m-assembly1_A  TM=5.291E-01  e=1.516E+00  Homo sapiens
  2xnk-assembly3_C  TM=4.332E-01  e=1.106E+00  Homo sapiens

Radius of gyration: 22.78 Å; Cα contacts (8 Å, |Δi|>4): 277; chains: 1; bounding box: 41×70×56 Å

Sequence (194 aa):
MNLGWGLTTNSLEIIRKLIVLLKRILLSKNFKTIFFYPEFPCYRDVIYKICFINGHKMVRKPGNTMDLVIHWDENTFWKEHQQIEKCKDSIPKINNDCKDISKPLVDKYFQEIFGYSIQIDPTKFLGKCVRKNVLNAKHDGKIINCPVKEADKKYVYQHIINNSLDGKIVEDVRVPIFKNSIPFVYLKYRPIDN

pLDDT: mean 87.78, std 13.0, range [29.33, 98.31]